Protein AF-A0A7Y2P484-F1 (afdb_monomer_lite)

Sequence (289 aa):
MKYNMLVVIVLSAFLFTCDRNENVLEPSNNVQVQVGCWSPSYVGYANSQIGCGLLQSFGDANLDQQFNGEVGIQRSFWQGVNASVFIFDECGDKNALSFPQGYILVGINLFFDVIYSTGSTLPNATVLAHEWVHQVQFRYGWMNNNEPTVRRTELEADAFSGYYTLLIKSWAIEQFNTVFATLYNLGDYNYNNRGHHCTPQERVNAGYLGMNTAIFALQNGISYSYLDLHQIFGNQLAKKEGESTSTQLQYQDVIDYLEKIGDRIDEEGFHKVENLRGQDNFIASTIKE

Radius of gyration: 23.43 Å; chains: 1; bounding box: 57×85×72 Å

Foldseek 3Di:
DDDDDDDDDDDDDDDDDDDDDDDDDAADDDDDDDAEEDDPPRCCVVRVHQAPDWDPDLPDPVLVVVVVVLVVLLCLLLDPQAADETEDANVDDAHWYADLVRYTYHYSVNQVCLCVQLVDNLLVSLVVQLNSVVSVCSVVVVQDPPDLASALVLLLSLLQSLLCCQQPDPDQLVVVLSNLSSQLVPADDPVVDNHHHHHSLSSSQSSLNNNVVNLVCLVVVHAAAPVRSCVSSSVVSVVCVPDDPVPGQDSVNSVVVSVVVSVVCPPPNVVSSVVLVPPPVSSVRNYDD

pLDDT: mean 71.17, std 22.61, range [24.52, 96.75]

Secondary structure (DSSP, 8-state):
----------------------------S------SS--TT-HHHHSS--TTEEES--S-HHHHHHHHHHHHHHHHHSTT---EEEEEE-SSS--EEEETTTEEEEEHHHHHHHHHHHS-STTHHHHHHHHHHHHHHHHHT---TTSSSSHHHHHHHHHHHHHHHHHH----HHHHHHHHHHHHHT----TTSTT----HHHHHHHHHHHHHHHHHHHHHT----HHHHHHHHHHHHHHHTTS-GGGSPPHHHHHHHHHHHHTTSTTHHHHHHHHHHTSHHHHHHHT--

Structure (mmCIF, N/CA/C/O backbone):
data_AF-A0A7Y2P484-F1
#
_entry.id   AF-A0A7Y2P484-F1
#
loop_
_atom_site.group_PDB
_atom_site.id
_atom_site.type_symbol
_atom_site.label_atom_id
_atom_site.label_alt_id
_atom_site.label_comp_id
_atom_site.label_asym_id
_atom_site.label_entity_id
_atom_site.label_seq_id
_atom_site.pdbx_PDB_ins_code
_atom_site.Cartn_x
_atom_site.Cartn_y
_atom_site.Cartn_z
_atom_site.occupancy
_atom_site.B_iso_or_equiv
_atom_site.auth_seq_id
_atom_site.auth_comp_id
_atom_site.auth_asym_id
_atom_site.auth_atom_id
_atom_site.pdbx_PDB_model_num
ATOM 1 N N . MET A 1 1 ? -36.177 -63.299 -45.535 1.00 38.38 1 MET A N 1
ATOM 2 C CA . MET A 1 1 ? -35.096 -63.936 -44.751 1.00 38.38 1 MET A CA 1
ATOM 3 C C . MET A 1 1 ? -35.068 -63.292 -43.373 1.00 38.38 1 MET A C 1
ATOM 5 O O . MET A 1 1 ? -35.084 -62.073 -43.298 1.00 38.38 1 MET A O 1
ATOM 9 N N . LYS A 1 2 ? -35.142 -64.107 -42.314 1.00 43.03 2 LYS A N 1
ATOM 10 C CA . LYS A 1 2 ? -35.087 -63.715 -40.896 1.00 43.03 2 LYS A CA 1
ATOM 11 C C . LYS A 1 2 ? -33.645 -63.842 -40.395 1.00 43.03 2 LYS A C 1
ATOM 13 O O . LYS A 1 2 ? -33.085 -64.893 -40.659 1.00 43.03 2 LYS A O 1
ATOM 18 N N . TYR A 1 3 ? -33.139 -62.870 -39.632 1.00 39.09 3 TYR A N 1
ATOM 19 C CA . TYR A 1 3 ? -32.131 -63.003 -38.554 1.00 39.09 3 TYR A CA 1
ATOM 20 C C . TYR A 1 3 ? -32.266 -61.738 -37.672 1.00 39.09 3 TYR A C 1
ATOM 22 O O . TYR A 1 3 ? -32.143 -60.633 -38.183 1.00 39.09 3 TYR A O 1
ATOM 30 N N . ASN A 1 4 ? -32.916 -61.813 -36.505 1.00 39.81 4 ASN A N 1
ATOM 31 C CA . ASN A 1 4 ? -32.384 -62.076 -35.152 1.00 39.81 4 ASN A CA 1
ATOM 32 C C . ASN A 1 4 ? -31.379 -61.035 -34.603 1.00 39.81 4 ASN A C 1
ATOM 34 O O . ASN A 1 4 ? -30.181 -61.147 -34.810 1.00 39.81 4 ASN A O 1
ATOM 38 N N . MET A 1 5 ? -31.937 -60.071 -33.855 1.00 40.44 5 MET A N 1
ATOM 39 C CA . MET A 1 5 ? -31.673 -59.759 -32.437 1.00 40.44 5 MET A CA 1
ATOM 40 C C . MET A 1 5 ? -30.216 -59.622 -31.948 1.00 40.44 5 MET A C 1
ATOM 42 O O . MET A 1 5 ? -29.529 -60.614 -31.734 1.00 40.44 5 MET A O 1
ATOM 46 N N . LEU A 1 6 ? -29.845 -58.396 -31.554 1.00 33.59 6 LEU A N 1
ATOM 47 C CA . LEU A 1 6 ? -29.005 -58.160 -30.377 1.00 33.59 6 LEU A CA 1
ATOM 48 C C . LEU A 1 6 ? -29.443 -56.860 -29.683 1.00 33.59 6 LEU A C 1
ATOM 50 O O . LEU A 1 6 ? -29.392 -55.778 -30.260 1.00 33.59 6 LEU A O 1
ATOM 54 N N . VAL A 1 7 ? -29.910 -57.000 -28.444 1.00 41.16 7 VAL A N 1
ATOM 55 C CA . VAL A 1 7 ? -30.163 -55.907 -27.503 1.00 41.16 7 VAL A CA 1
ATOM 56 C C . VAL A 1 7 ? -28.847 -55.621 -26.789 1.00 41.16 7 VAL A C 1
ATOM 58 O O . VAL A 1 7 ? -28.276 -56.529 -26.190 1.00 41.16 7 VAL A O 1
ATOM 61 N N . VAL A 1 8 ? -28.386 -54.372 -26.821 1.00 34.16 8 VAL A N 1
ATOM 62 C CA . VAL A 1 8 ? -27.330 -53.882 -25.929 1.00 34.16 8 VAL A CA 1
ATOM 63 C C . VAL A 1 8 ? -27.907 -52.704 -25.157 1.00 34.16 8 VAL A C 1
ATOM 65 O O . VAL A 1 8 ? -28.175 -51.645 -25.718 1.00 34.16 8 VAL A O 1
ATOM 68 N N . ILE A 1 9 ? -28.140 -52.919 -23.864 1.00 38.34 9 ILE A N 1
ATOM 69 C CA . ILE A 1 9 ? -28.420 -51.863 -22.895 1.00 38.34 9 ILE A CA 1
ATOM 70 C C . ILE A 1 9 ? -27.057 -51.321 -22.462 1.00 38.34 9 ILE A C 1
ATOM 72 O O . ILE A 1 9 ? -26.292 -52.044 -21.828 1.00 38.34 9 ILE A O 1
ATOM 76 N N . VAL A 1 10 ? -26.750 -50.067 -22.799 1.00 35.06 10 VAL A N 1
ATOM 77 C CA . VAL A 1 10 ? -25.635 -49.338 -22.181 1.00 35.06 10 VAL A CA 1
ATOM 78 C C . VAL A 1 10 ? -26.223 -48.367 -21.169 1.00 35.06 10 VAL A C 1
ATOM 80 O O . VAL A 1 10 ? -26.892 -47.399 -21.519 1.00 35.06 10 VAL A O 1
ATOM 83 N N . LEU A 1 11 ? -25.980 -48.674 -19.897 1.00 33.66 11 LEU A N 1
ATOM 84 C CA . LEU A 1 11 ? -26.171 -47.779 -18.768 1.00 33.66 11 LEU A CA 1
ATOM 85 C C . LEU A 1 11 ? -25.065 -46.711 -18.843 1.00 33.66 11 LEU A C 1
ATOM 87 O O . LEU A 1 11 ? -23.903 -47.016 -18.588 1.00 33.66 11 LEU A O 1
ATOM 91 N N . SER A 1 12 ? -25.389 -45.474 -19.214 1.00 32.06 12 SER A N 1
ATOM 92 C CA . SER A 1 12 ? -24.444 -44.356 -19.121 1.00 32.06 12 SER A CA 1
ATOM 93 C C . SER A 1 12 ? -24.678 -43.598 -17.816 1.00 32.06 12 SER A C 1
ATOM 95 O O . SER A 1 12 ? -25.546 -42.730 -17.735 1.00 32.06 12 SER A O 1
ATOM 97 N N . ALA A 1 13 ? -23.897 -43.944 -16.793 1.00 33.19 13 ALA A N 1
ATOM 98 C CA . ALA A 1 13 ? -23.617 -43.055 -15.676 1.00 33.19 13 ALA A CA 1
ATOM 99 C C . ALA A 1 13 ? -22.586 -42.021 -16.152 1.00 33.19 13 ALA A C 1
ATOM 101 O O . ALA A 1 13 ? -21.455 -42.386 -16.463 1.00 33.19 13 ALA A O 1
ATOM 102 N N . PHE A 1 14 ? -22.969 -40.746 -16.229 1.00 29.16 14 PHE A N 1
ATOM 103 C CA . PHE A 1 14 ? -22.007 -39.655 -16.377 1.00 29.16 14 PHE A CA 1
ATOM 104 C C . PHE A 1 14 ? -21.649 -39.125 -14.987 1.00 29.16 14 PHE A C 1
ATOM 106 O O . PHE A 1 14 ? -22.453 -38.476 -14.321 1.00 29.16 14 PHE A O 1
ATOM 113 N N . LEU A 1 15 ? -20.433 -39.462 -14.560 1.00 29.33 15 LEU A N 1
ATOM 114 C CA . LEU A 1 15 ? -19.690 -38.797 -13.494 1.00 29.33 15 LEU A CA 1
ATOM 115 C C . LEU A 1 15 ? -18.869 -37.651 -14.113 1.00 29.33 15 LEU A C 1
ATOM 117 O O . LEU A 1 15 ? -18.424 -37.744 -15.255 1.00 29.33 15 LEU A O 1
ATOM 121 N N . PHE A 1 16 ? -18.698 -36.572 -13.349 1.00 26.75 16 PHE A N 1
ATOM 122 C CA . PHE A 1 16 ? -17.950 -35.361 -13.696 1.00 26.75 16 PHE A CA 1
ATOM 123 C C . PHE A 1 16 ? -16.469 -35.619 -14.022 1.00 26.75 16 PHE A C 1
ATOM 125 O O . PHE A 1 16 ? -15.792 -36.304 -13.259 1.00 26.75 16 PHE A O 1
ATOM 132 N N . THR A 1 17 ? -15.940 -34.925 -15.038 1.00 26.59 17 THR A N 1
ATOM 133 C CA . THR A 1 17 ? -14.524 -34.514 -15.110 1.00 26.59 17 THR A CA 1
ATOM 134 C C . THR A 1 17 ? -14.433 -33.113 -15.724 1.00 26.59 17 THR A C 1
ATOM 136 O O . THR A 1 17 ? -14.869 -32.909 -16.856 1.00 26.59 17 THR A O 1
ATOM 139 N N . CYS A 1 18 ? -13.891 -32.144 -14.983 1.00 24.52 18 CYS A N 1
ATOM 140 C CA . CYS A 1 18 ? -13.503 -30.834 -15.510 1.00 24.52 18 CYS A CA 1
ATOM 141 C C . CYS A 1 18 ? -12.059 -30.969 -16.010 1.00 24.52 18 CYS A C 1
ATOM 143 O O . CYS A 1 18 ? -11.158 -31.202 -15.205 1.00 24.52 18 CYS A O 1
ATOM 145 N N . ASP A 1 19 ? -11.864 -30.922 -17.325 1.00 25.27 19 ASP A N 1
ATOM 146 C CA . ASP A 1 19 ? -10.567 -31.122 -17.971 1.00 25.27 19 ASP A CA 1
ATOM 147 C C . ASP A 1 19 ? -9.763 -29.809 -17.989 1.00 25.27 19 ASP A C 1
ATOM 149 O O . ASP A 1 19 ? -10.285 -28.757 -18.370 1.00 25.27 19 ASP A O 1
ATOM 153 N N . ARG A 1 20 ? -8.498 -29.862 -17.550 1.00 34.59 20 ARG A N 1
ATOM 154 C CA . ARG A 1 20 ? -7.520 -28.770 -17.682 1.00 34.59 20 ARG A CA 1
ATOM 155 C C . ARG A 1 20 ? -6.813 -28.958 -19.019 1.00 34.59 20 ARG A C 1
ATOM 157 O O . ARG A 1 20 ? -6.051 -29.906 -19.153 1.00 34.59 20 ARG A O 1
ATOM 164 N N . ASN A 1 21 ? -6.972 -28.021 -19.951 1.00 27.62 21 ASN A N 1
ATOM 165 C CA . ASN A 1 21 ? -6.055 -27.908 -21.085 1.00 27.62 21 ASN A CA 1
ATOM 166 C C . ASN A 1 21 ? -5.183 -26.658 -20.937 1.00 27.62 21 ASN A C 1
ATOM 168 O O . ASN A 1 21 ? -5.665 -25.528 -20.995 1.00 27.62 21 ASN A O 1
ATOM 172 N N . GLU A 1 22 ? -3.894 -26.911 -20.727 1.00 39.91 22 GLU A N 1
ATOM 173 C CA . GLU A 1 22 ? -2.791 -25.961 -20.816 1.00 39.91 22 GLU A CA 1
ATOM 174 C C . GLU A 1 22 ? -2.533 -25.616 -22.289 1.00 39.91 22 GLU A C 1
ATOM 176 O O . GLU A 1 22 ? -2.384 -26.511 -23.115 1.00 39.91 22 GLU A O 1
ATOM 181 N N . ASN A 1 23 ? -2.448 -24.325 -22.614 1.00 27.14 23 ASN A N 1
ATOM 182 C CA . ASN A 1 23 ? -1.726 -23.823 -23.783 1.00 27.14 23 ASN A CA 1
ATOM 183 C C . ASN A 1 23 ? -1.141 -22.449 -23.424 1.00 27.14 23 ASN A C 1
ATOM 185 O O . ASN A 1 23 ? -1.868 -21.470 -23.270 1.00 27.14 23 ASN A O 1
ATOM 189 N N . VAL A 1 24 ? 0.179 -22.416 -23.254 1.00 34.41 24 VAL A N 1
ATOM 190 C CA . VAL A 1 24 ? 1.016 -21.230 -23.026 1.00 34.41 24 VAL A CA 1
ATOM 191 C C . VAL A 1 24 ? 1.421 -20.668 -24.397 1.00 34.41 24 VAL A C 1
ATOM 193 O O . VAL A 1 24 ? 1.862 -21.439 -25.246 1.00 34.41 24 VAL A O 1
ATOM 196 N N . LEU A 1 25 ? 1.275 -19.358 -24.637 1.00 27.61 25 LEU A N 1
ATOM 197 C CA . LEU A 1 25 ? 1.686 -18.688 -25.886 1.00 27.61 25 LEU A CA 1
ATOM 198 C C . LEU A 1 25 ? 2.478 -17.396 -25.606 1.00 27.61 25 LEU A C 1
ATOM 200 O O . LEU A 1 25 ? 2.160 -16.671 -24.666 1.00 27.61 25 LEU A O 1
ATOM 204 N N . GLU A 1 26 ? 3.497 -17.127 -26.431 1.00 30.23 26 GLU A N 1
ATOM 205 C CA . GLU A 1 26 ? 4.508 -16.049 -26.331 1.00 30.23 26 GLU A CA 1
ATOM 206 C C . GLU A 1 26 ? 4.143 -14.712 -27.043 1.00 30.23 26 GLU A C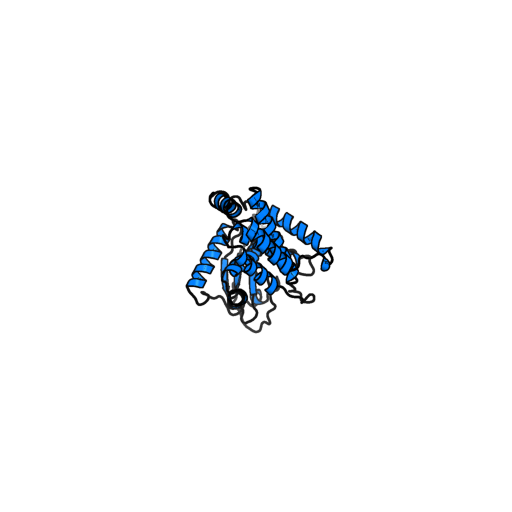 1
ATOM 208 O O . GLU A 1 26 ? 3.285 -14.727 -27.928 1.00 30.23 26 GLU A O 1
ATOM 213 N N . PRO A 1 27 ? 4.801 -13.566 -26.716 1.00 34.22 27 PRO A N 1
ATOM 214 C CA . PRO A 1 27 ? 4.428 -12.218 -27.202 1.00 34.22 27 PRO A CA 1
ATOM 215 C C . PRO A 1 27 ? 5.250 -11.532 -28.310 1.00 34.22 27 PRO A C 1
ATOM 217 O O . PRO A 1 27 ? 6.474 -11.625 -28.347 1.00 34.22 27 PRO A O 1
ATOM 220 N N . SER A 1 28 ? 4.586 -10.672 -29.101 1.00 32.03 28 SER A N 1
ATOM 221 C CA . SER A 1 28 ? 5.158 -9.550 -29.894 1.00 32.03 28 SER A CA 1
ATOM 222 C C . SER A 1 28 ? 4.031 -8.581 -30.328 1.00 32.03 28 SER A C 1
ATOM 224 O O . SER A 1 28 ? 2.889 -9.027 -30.393 1.00 32.03 28 SER A O 1
ATOM 226 N N . ASN A 1 29 ? 4.177 -7.323 -30.777 1.00 33.09 29 ASN A N 1
ATOM 227 C CA . ASN A 1 29 ? 4.988 -6.128 -30.467 1.00 33.09 29 ASN A CA 1
ATOM 228 C C . ASN A 1 29 ? 4.155 -4.920 -30.997 1.00 33.09 29 ASN A C 1
ATOM 230 O O . ASN A 1 29 ? 3.534 -5.043 -32.054 1.00 33.09 29 ASN A O 1
ATOM 234 N N . ASN A 1 30 ? 4.207 -3.763 -30.317 1.00 31.05 30 ASN A N 1
ATOM 235 C CA . ASN A 1 30 ? 3.408 -2.515 -30.456 1.00 31.05 30 ASN A CA 1
ATOM 236 C C . ASN A 1 30 ? 2.158 -2.430 -29.560 1.00 31.05 30 ASN A C 1
ATOM 238 O O . ASN A 1 30 ? 1.028 -2.628 -30.004 1.00 31.05 30 ASN A O 1
ATOM 242 N N . VAL A 1 31 ? 2.381 -2.047 -28.298 1.00 35.94 31 VAL A N 1
ATOM 243 C CA . VAL A 1 31 ? 1.345 -1.767 -27.294 1.00 35.94 31 VAL A CA 1
ATOM 244 C C . VAL A 1 31 ? 1.570 -0.359 -26.734 1.00 35.94 31 VAL A C 1
ATOM 246 O O . VAL A 1 31 ? 2.656 -0.044 -26.258 1.00 35.94 31 VAL A O 1
ATOM 249 N N . GLN A 1 32 ? 0.552 0.499 -26.819 1.00 31.83 32 GLN A N 1
ATOM 250 C CA . GLN A 1 32 ? 0.480 1.744 -26.048 1.00 31.83 32 GLN A CA 1
ATOM 251 C C . GLN A 1 32 ? -0.161 1.403 -24.700 1.00 31.83 32 GLN A C 1
ATOM 253 O O . GLN A 1 32 ? -1.257 0.841 -24.657 1.00 31.83 32 GLN A O 1
ATOM 258 N N . VAL A 1 33 ? 0.575 1.671 -23.625 1.00 36.41 33 VAL A N 1
ATOM 259 C CA . VAL A 1 33 ? 0.272 1.269 -22.247 1.00 36.41 33 VAL A CA 1
ATOM 260 C C . VAL A 1 33 ? -0.524 2.382 -21.562 1.00 36.41 33 VAL A C 1
ATOM 262 O O . VAL A 1 33 ? -0.305 3.558 -21.838 1.00 36.41 33 VAL A O 1
ATOM 265 N N . GLN A 1 34 ? -1.468 2.023 -20.690 1.00 33.56 34 GLN A N 1
ATOM 266 C CA . GLN A 1 34 ? -2.148 2.971 -19.806 1.00 33.56 34 GLN A CA 1
ATOM 267 C C . GLN A 1 34 ? -1.908 2.562 -18.347 1.00 33.56 34 GLN A C 1
ATOM 269 O O . GLN A 1 34 ? -1.896 1.372 -18.035 1.00 33.56 34 GLN A O 1
ATOM 274 N N . VAL A 1 35 ? -1.675 3.559 -17.494 1.00 36.16 35 VAL A N 1
ATOM 275 C CA . VAL A 1 35 ? -1.134 3.442 -16.128 1.00 36.16 35 VAL A CA 1
ATOM 276 C C . VAL A 1 35 ? -2.190 2.969 -15.104 1.00 36.16 35 VAL A C 1
ATOM 278 O O . VAL A 1 35 ? -3.337 3.423 -15.152 1.00 36.16 35 VAL A O 1
ATOM 281 N N . GLY A 1 36 ? -1.785 2.089 -14.173 1.00 43.25 36 GLY A N 1
ATOM 282 C CA . GLY A 1 36 ? -2.475 1.739 -12.915 1.00 43.25 36 GLY A CA 1
ATOM 283 C C . GLY A 1 36 ? -3.062 0.320 -12.767 1.00 43.25 36 GLY A C 1
ATOM 284 O O . GLY A 1 36 ? -3.166 -0.436 -13.740 1.00 43.25 36 GLY A O 1
ATOM 285 N N . CYS A 1 37 ? -3.392 -0.016 -11.512 1.00 49.72 37 CYS A N 1
ATOM 286 C CA . CYS A 1 37 ? -3.761 -1.325 -10.966 1.00 49.72 37 CYS A CA 1
ATOM 287 C C . CYS A 1 37 ? -5.042 -1.928 -11.569 1.00 49.72 37 CYS A C 1
ATOM 289 O O . CYS A 1 37 ? -5.946 -1.228 -12.015 1.00 49.72 37 CYS A O 1
ATOM 291 N N . TRP A 1 38 ? -5.040 -3.264 -11.656 1.00 43.03 38 TRP A N 1
ATOM 292 C CA . TRP A 1 38 ? -6.008 -4.176 -12.286 1.00 43.03 38 TRP A CA 1
ATOM 293 C C . TRP A 1 38 ? -6.939 -3.625 -13.389 1.00 43.03 38 TRP A C 1
ATOM 295 O O . TRP A 1 38 ? -7.984 -3.028 -13.140 1.00 43.03 38 TRP A O 1
ATOM 305 N N . SER A 1 39 ? -6.659 -4.013 -14.640 1.00 42.44 39 SER A N 1
ATOM 306 C CA . SER A 1 39 ? -7.628 -3.950 -15.740 1.00 42.44 39 SER A CA 1
ATOM 307 C C . SER A 1 39 ? -7.851 -5.343 -16.341 1.00 42.44 39 SER A C 1
ATOM 309 O O . SER A 1 39 ? -6.887 -5.958 -16.806 1.00 42.44 39 SER A O 1
ATOM 311 N N . PRO A 1 40 ? -9.111 -5.815 -16.473 1.00 37.56 40 PRO A N 1
ATOM 312 C CA . PRO A 1 40 ? -9.458 -7.000 -17.272 1.00 37.56 40 PRO A CA 1
ATOM 313 C C . PRO A 1 40 ? -9.024 -6.890 -18.741 1.00 37.56 40 PRO A C 1
ATOM 315 O O . PRO A 1 40 ? -9.070 -7.865 -19.484 1.00 37.56 40 PRO A O 1
ATOM 318 N N . SER A 1 41 ? -8.655 -5.679 -19.166 1.00 37.12 41 SER A N 1
ATOM 319 C CA . SER A 1 41 ? -8.269 -5.318 -20.527 1.00 37.12 41 SER A CA 1
ATOM 320 C C . SER A 1 41 ? -6.772 -5.019 -20.645 1.00 37.12 41 SER A C 1
ATOM 322 O O . SER A 1 41 ? -6.371 -4.405 -21.632 1.00 37.12 41 SER A O 1
ATOM 324 N N . TYR A 1 42 ? -5.943 -5.400 -19.658 1.00 38.94 42 TYR A N 1
ATOM 325 C CA . TYR A 1 42 ? -4.490 -5.246 -19.759 1.00 38.94 42 TYR A CA 1
ATOM 326 C C . TYR A 1 42 ? -3.986 -6.052 -20.961 1.00 38.94 42 TYR A C 1
ATOM 328 O O . TYR A 1 42 ? -3.881 -7.279 -20.936 1.00 38.94 42 TYR A O 1
ATOM 336 N N . VAL A 1 43 ? -3.701 -5.342 -22.050 1.00 35.00 43 VAL A N 1
ATOM 337 C CA . VAL A 1 43 ? -3.385 -5.923 -23.361 1.00 35.00 43 VAL A CA 1
ATOM 338 C C . VAL A 1 43 ? -2.061 -6.699 -23.324 1.00 35.00 43 VAL A C 1
ATOM 340 O O . VAL A 1 43 ? -1.825 -7.528 -24.189 1.00 35.00 43 VAL A O 1
ATOM 343 N N . GLY A 1 44 ? -1.235 -6.530 -22.283 1.00 34.69 44 GLY A N 1
ATOM 344 C CA . GLY A 1 44 ? -0.058 -7.367 -22.031 1.00 34.69 44 GLY A CA 1
ATOM 345 C C . GLY A 1 44 ? -0.374 -8.815 -21.636 1.00 34.69 44 GLY A C 1
ATOM 346 O O . GLY A 1 44 ? 0.419 -9.710 -21.902 1.00 34.69 44 GLY A O 1
ATOM 347 N N . TYR A 1 45 ? -1.566 -9.082 -21.097 1.00 36.72 45 TYR A N 1
ATOM 348 C CA . TYR A 1 45 ? -2.069 -10.449 -20.931 1.00 36.72 45 TYR A CA 1
ATOM 349 C C . TYR A 1 45 ? -2.603 -11.015 -22.259 1.00 36.72 45 TYR A C 1
ATOM 351 O O . TYR A 1 45 ? -2.471 -12.206 -22.522 1.00 36.72 45 TYR A O 1
ATOM 359 N N . ALA A 1 46 ? -3.156 -10.158 -23.128 1.00 35.59 46 ALA A N 1
ATOM 360 C CA . ALA A 1 46 ? -3.697 -10.550 -24.435 1.00 35.59 46 ALA A CA 1
ATOM 361 C C . ALA A 1 46 ? -2.628 -10.675 -25.542 1.00 35.59 46 ALA A C 1
ATOM 363 O O . ALA A 1 46 ? -2.845 -11.393 -26.514 1.00 35.59 46 ALA A O 1
ATOM 364 N N . ASN A 1 47 ? -1.476 -10.017 -25.368 1.00 36.66 47 ASN A N 1
ATOM 365 C CA . ASN A 1 47 ? -0.321 -10.055 -26.265 1.00 36.66 47 ASN A CA 1
ATOM 366 C C . ASN A 1 47 ? 0.906 -10.714 -25.622 1.00 36.66 47 ASN A C 1
ATOM 368 O O . ASN A 1 47 ? 1.976 -10.537 -26.179 1.00 36.66 47 ASN A O 1
ATOM 372 N N . SER A 1 48 ? 0.764 -11.407 -24.480 1.00 45.28 48 SER A N 1
ATOM 373 C CA . SER A 1 48 ? 1.786 -12.143 -23.699 1.00 45.28 48 SER A CA 1
ATOM 374 C C . SER A 1 48 ? 2.995 -11.346 -23.144 1.00 45.28 48 SER A C 1
ATOM 376 O O . SER A 1 48 ? 3.968 -11.950 -22.695 1.00 45.28 48 SER A O 1
ATOM 378 N N . GLN A 1 49 ? 3.000 -10.011 -23.229 1.00 49.81 49 GLN A N 1
ATOM 379 C CA . GLN A 1 49 ? 4.130 -9.131 -22.886 1.00 49.81 49 GLN A CA 1
ATOM 380 C C . GLN A 1 49 ? 3.732 -8.220 -21.718 1.00 49.81 49 GLN A C 1
ATOM 382 O O . GLN A 1 49 ? 2.867 -7.361 -21.877 1.00 49.81 49 GLN A O 1
ATOM 387 N N . ILE A 1 50 ? 4.340 -8.403 -20.541 1.00 59.00 50 ILE A N 1
ATOM 388 C CA . ILE A 1 50 ? 4.121 -7.527 -19.382 1.00 59.00 50 ILE A CA 1
ATOM 389 C C . ILE A 1 50 ? 5.301 -6.563 -19.259 1.00 59.00 50 ILE A C 1
ATOM 391 O O . ILE A 1 50 ? 6.415 -6.992 -18.952 1.00 59.00 50 ILE A O 1
ATOM 395 N N . GLY A 1 51 ? 5.059 -5.280 -19.544 1.00 66.31 51 GLY A N 1
ATOM 396 C CA . GLY A 1 51 ? 6.128 -4.291 -19.691 1.00 66.31 51 GLY A CA 1
ATOM 397 C C . GLY A 1 51 ? 7.209 -4.757 -20.678 1.00 66.31 51 GLY A C 1
ATOM 398 O O . GLY A 1 51 ? 6.900 -5.314 -21.734 1.00 66.31 51 GLY A O 1
ATOM 399 N N . CYS A 1 52 ? 8.472 -4.556 -20.308 1.00 72.88 52 CYS A N 1
ATOM 400 C CA . CYS A 1 52 ? 9.673 -4.948 -21.053 1.00 72.88 52 CYS A CA 1
ATOM 401 C C . CYS A 1 52 ? 10.217 -6.311 -20.595 1.00 72.88 52 CYS A C 1
ATOM 403 O O . CYS A 1 52 ? 11.213 -6.797 -21.131 1.00 72.88 52 CYS A O 1
ATOM 405 N N . GLY A 1 53 ? 9.535 -6.954 -19.644 1.00 71.62 53 GLY A N 1
ATOM 406 C CA . GLY A 1 53 ? 9.866 -8.272 -19.121 1.00 71.62 53 GLY A CA 1
ATOM 407 C C . GLY A 1 53 ? 10.103 -8.280 -17.615 1.00 71.62 53 GLY A C 1
ATOM 408 O O . GLY A 1 53 ? 10.225 -7.243 -16.962 1.00 71.62 53 GLY A O 1
ATOM 409 N N . LEU A 1 54 ? 10.161 -9.492 -17.062 1.00 82.81 54 LEU A N 1
ATOM 410 C CA . LEU A 1 54 ? 10.492 -9.706 -15.659 1.00 82.81 54 LEU A CA 1
ATOM 411 C C . LEU A 1 54 ? 11.989 -9.508 -15.425 1.00 82.81 54 LEU A C 1
ATOM 413 O O . LEU A 1 54 ? 12.827 -9.949 -16.213 1.00 82.81 54 LEU A O 1
ATOM 417 N N . LEU A 1 55 ? 12.307 -8.900 -14.292 1.00 80.00 55 LEU A N 1
ATOM 418 C CA . LEU A 1 55 ? 13.661 -8.678 -13.819 1.00 80.00 55 LEU A CA 1
ATOM 419 C C . LEU A 1 55 ? 13.943 -9.596 -12.631 1.00 80.00 55 LEU A C 1
ATOM 421 O O . LEU A 1 55 ? 13.061 -9.919 -11.836 1.00 80.00 55 LEU A O 1
ATOM 425 N N . GLN A 1 56 ? 15.199 -10.013 -12.501 1.00 81.25 56 GLN A N 1
ATOM 426 C CA . GLN A 1 56 ? 15.644 -10.815 -11.357 1.00 81.25 56 GLN A CA 1
ATOM 427 C C . GLN A 1 56 ? 16.013 -9.956 -10.139 1.00 81.25 56 GLN A C 1
ATOM 429 O O . GLN A 1 56 ? 16.164 -10.493 -9.046 1.00 81.25 56 GLN A O 1
ATOM 434 N N . SER A 1 57 ? 16.224 -8.653 -10.338 1.00 88.12 57 SER A N 1
ATOM 435 C CA . SER A 1 57 ? 16.850 -7.751 -9.368 1.00 88.12 57 SER A CA 1
ATOM 436 C C . SER A 1 57 ? 16.590 -6.290 -9.750 1.00 88.12 57 SER A C 1
ATOM 438 O O . SER A 1 57 ? 16.406 -5.984 -10.932 1.00 88.12 57 SER A O 1
ATOM 440 N N . PHE A 1 58 ? 16.636 -5.392 -8.762 1.00 85.75 58 PHE A N 1
ATOM 441 C CA . PHE A 1 58 ? 16.689 -3.935 -8.947 1.00 85.75 58 PHE A CA 1
ATOM 442 C C . PHE A 1 58 ? 18.080 -3.423 -9.364 1.00 85.75 58 PHE A C 1
ATOM 444 O O . PHE A 1 58 ? 18.265 -2.226 -9.568 1.00 85.75 58 PHE A O 1
ATOM 451 N N . GLY A 1 59 ? 19.075 -4.307 -9.476 1.00 85.06 59 GLY A N 1
ATOM 452 C CA . GLY A 1 59 ? 20.468 -3.965 -9.766 1.00 85.06 59 GLY A CA 1
ATOM 453 C C . GLY A 1 59 ? 21.289 -3.570 -8.533 1.00 85.06 59 GLY A C 1
ATOM 454 O O . GLY A 1 59 ? 22.465 -3.240 -8.674 1.00 85.06 59 GLY A O 1
ATOM 455 N N . ASP A 1 60 ? 20.701 -3.636 -7.335 1.00 90.44 60 ASP A N 1
ATOM 456 C CA . ASP A 1 60 ? 21.354 -3.361 -6.054 1.00 90.44 60 ASP A CA 1
ATOM 457 C C . ASP A 1 60 ? 20.992 -4.452 -5.036 1.00 90.44 60 ASP A C 1
ATOM 459 O O . ASP A 1 60 ? 19.832 -4.616 -4.656 1.00 90.44 60 ASP A O 1
ATOM 463 N N . ALA A 1 61 ? 22.003 -5.184 -4.562 1.00 91.06 61 ALA A N 1
ATOM 464 C CA . ALA A 1 61 ? 21.806 -6.338 -3.687 1.00 91.06 61 ALA A CA 1
ATOM 465 C C . ALA A 1 61 ? 21.192 -5.983 -2.319 1.00 91.06 61 ALA A C 1
ATOM 467 O O . ALA A 1 61 ? 20.508 -6.813 -1.719 1.00 91.06 61 ALA A O 1
ATOM 468 N N . ASN A 1 62 ? 21.426 -4.771 -1.809 1.00 94.25 62 ASN A N 1
ATOM 469 C CA . ASN A 1 62 ? 20.841 -4.320 -0.549 1.00 94.25 62 ASN A CA 1
ATOM 470 C C . ASN A 1 62 ? 19.358 -3.973 -0.739 1.00 94.25 62 ASN A C 1
ATOM 472 O O . ASN A 1 62 ? 18.533 -4.347 0.094 1.00 94.25 62 ASN A O 1
ATOM 476 N N . LEU A 1 63 ? 19.002 -3.321 -1.850 1.00 92.94 63 LEU A N 1
ATOM 477 C CA . LEU A 1 63 ? 17.600 -3.076 -2.203 1.00 92.94 63 LEU A CA 1
ATOM 478 C C . LEU A 1 63 ? 16.850 -4.387 -2.462 1.00 92.94 63 LEU A C 1
ATOM 480 O O . LEU A 1 63 ? 15.744 -4.559 -1.954 1.00 92.94 63 LEU A O 1
ATOM 484 N N . ASP A 1 64 ? 17.475 -5.345 -3.149 1.00 89.56 64 ASP A N 1
ATOM 485 C CA . ASP A 1 64 ? 16.904 -6.678 -3.359 1.00 89.56 64 ASP A CA 1
ATOM 486 C C . ASP A 1 64 ? 16.662 -7.406 -2.034 1.00 89.56 64 ASP A C 1
ATOM 488 O O . ASP A 1 64 ? 15.616 -8.025 -1.840 1.00 89.56 64 ASP A O 1
ATOM 492 N N . GLN A 1 65 ? 17.613 -7.340 -1.099 1.00 95.06 65 GLN A N 1
ATOM 493 C CA . GLN A 1 65 ? 17.453 -7.948 0.220 1.00 95.06 65 GLN A CA 1
ATOM 494 C C . GLN A 1 65 ? 16.307 -7.295 1.001 1.00 95.06 65 GLN A C 1
ATOM 496 O O . GLN A 1 65 ? 15.489 -8.008 1.586 1.00 95.06 65 GLN A O 1
ATOM 501 N N . GLN A 1 66 ? 16.230 -5.961 1.007 1.00 95.12 66 GLN A N 1
ATOM 502 C CA . GLN A 1 66 ? 15.154 -5.226 1.677 1.00 95.12 66 GLN A CA 1
ATOM 503 C C . GLN A 1 66 ? 13.790 -5.568 1.074 1.00 95.12 66 GLN A C 1
ATOM 505 O O . GLN A 1 66 ? 12.862 -5.898 1.810 1.00 95.12 66 GLN A O 1
ATOM 510 N N . PHE A 1 67 ? 13.684 -5.562 -0.255 1.00 96.12 67 PHE A N 1
ATOM 511 C CA . PHE A 1 67 ? 12.453 -5.896 -0.959 1.00 96.12 67 PHE A CA 1
ATOM 512 C C . PHE A 1 67 ? 12.019 -7.344 -0.715 1.00 96.12 67 PHE A C 1
ATOM 514 O O . PHE A 1 67 ? 10.870 -7.595 -0.365 1.00 96.12 67 PHE A O 1
ATOM 521 N N . ASN A 1 68 ? 12.932 -8.312 -0.820 1.00 95.44 68 ASN A N 1
ATOM 522 C CA . ASN A 1 68 ? 12.611 -9.715 -0.548 1.00 95.44 68 ASN A CA 1
ATOM 523 C C . ASN A 1 68 ? 12.224 -9.949 0.921 1.00 95.44 68 ASN A C 1
ATOM 525 O O . ASN A 1 68 ? 11.333 -10.754 1.207 1.00 95.44 68 ASN A O 1
ATOM 529 N N . GLY A 1 69 ? 12.860 -9.233 1.853 1.00 95.94 69 GLY A N 1
ATOM 530 C CA . GLY A 1 69 ? 12.460 -9.216 3.258 1.00 95.94 69 GLY A CA 1
ATOM 531 C C . GLY A 1 69 ? 11.030 -8.702 3.429 1.00 95.94 69 GLY A C 1
ATOM 532 O O . GLY A 1 69 ? 10.218 -9.345 4.093 1.00 95.94 69 GLY A O 1
ATOM 533 N N . GLU A 1 70 ? 10.697 -7.599 2.760 1.00 96.62 70 GLU A N 1
ATOM 534 C CA . GLU A 1 70 ? 9.360 -7.010 2.766 1.00 96.62 70 GLU A CA 1
ATOM 535 C C . GLU A 1 70 ? 8.296 -7.960 2.195 1.00 96.62 70 GLU A C 1
ATOM 537 O O . GLU A 1 70 ? 7.256 -8.167 2.824 1.00 96.62 70 GLU A O 1
ATOM 542 N N . VAL A 1 71 ? 8.583 -8.625 1.071 1.00 96.56 71 VAL A N 1
ATOM 543 C CA . VAL A 1 71 ? 7.721 -9.673 0.496 1.00 96.56 71 VAL A CA 1
ATOM 544 C C . VAL A 1 71 ? 7.453 -10.787 1.514 1.00 96.56 71 VAL A C 1
ATOM 546 O O . VAL A 1 71 ? 6.323 -11.263 1.631 1.00 96.56 71 VAL A O 1
ATOM 549 N N . GLY A 1 72 ? 8.470 -11.205 2.274 1.00 95.06 72 GLY A N 1
ATOM 550 C CA . GLY A 1 72 ? 8.327 -12.209 3.331 1.00 95.06 72 GLY A CA 1
ATOM 551 C C . GLY A 1 72 ? 7.433 -11.751 4.489 1.00 95.06 72 GLY A C 1
ATOM 552 O O . GLY A 1 72 ? 6.579 -12.516 4.950 1.00 95.06 72 GLY A O 1
ATOM 553 N N . ILE A 1 73 ? 7.585 -10.498 4.930 1.00 94.00 73 ILE A N 1
ATOM 554 C CA . ILE A 1 73 ? 6.750 -9.900 5.982 1.00 94.00 73 ILE A CA 1
ATOM 555 C C . ILE A 1 73 ? 5.294 -9.838 5.519 1.00 94.00 73 ILE A C 1
ATOM 557 O O . ILE A 1 73 ? 4.400 -10.275 6.240 1.00 94.00 73 ILE A O 1
ATOM 561 N N . GLN A 1 74 ? 5.047 -9.337 4.311 1.00 95.38 74 GLN A N 1
ATOM 562 C CA . GLN A 1 74 ? 3.695 -9.210 3.776 1.00 95.38 74 GLN A CA 1
ATOM 563 C C . GLN A 1 74 ? 3.033 -10.556 3.522 1.00 95.38 74 GLN A C 1
ATOM 565 O O . GLN A 1 74 ? 1.886 -10.737 3.913 1.00 95.38 74 GLN A O 1
ATOM 570 N N . ARG A 1 75 ? 3.763 -11.553 3.017 1.00 94.31 75 ARG A N 1
ATOM 571 C CA . ARG A 1 75 ? 3.248 -12.928 2.927 1.00 94.31 75 ARG A CA 1
ATOM 572 C C . ARG A 1 75 ? 2.801 -13.475 4.282 1.00 94.31 75 ARG A C 1
ATOM 574 O O . ARG A 1 75 ? 1.830 -14.221 4.353 1.00 94.31 75 ARG A O 1
ATOM 581 N N . SER A 1 76 ? 3.524 -13.122 5.341 1.00 90.69 76 SER A N 1
ATOM 582 C CA . SER A 1 76 ? 3.225 -13.570 6.703 1.00 90.69 76 SER A CA 1
ATOM 583 C C . SER A 1 76 ? 2.069 -12.801 7.339 1.00 90.69 76 SER A C 1
ATOM 585 O O . SER A 1 76 ? 1.387 -13.355 8.196 1.00 90.69 76 SER A O 1
ATOM 587 N N . PHE A 1 77 ? 1.859 -11.546 6.943 1.00 90.94 77 PHE A N 1
ATOM 588 C CA . PHE A 1 77 ? 0.752 -10.713 7.404 1.00 90.94 77 PHE A CA 1
ATOM 589 C C . PHE A 1 77 ? -0.551 -11.048 6.674 1.00 90.94 77 PHE A C 1
ATOM 591 O O . PHE A 1 77 ? -1.565 -11.315 7.312 1.00 90.94 77 PHE A O 1
ATOM 598 N N . TRP A 1 78 ? -0.503 -11.110 5.343 1.00 91.75 78 TRP A N 1
ATOM 599 C CA . TRP A 1 78 ? -1.637 -11.388 4.465 1.00 91.75 78 TRP A CA 1
ATOM 600 C C . TRP A 1 78 ? -1.958 -12.893 4.380 1.00 91.75 78 TRP A C 1
ATOM 602 O O . TRP A 1 78 ? -2.142 -13.456 3.297 1.00 91.75 78 TRP A O 1
ATOM 612 N N . GLN A 1 79 ? -1.991 -13.585 5.524 1.00 86.38 79 GLN A N 1
ATOM 613 C CA . GLN A 1 79 ? -2.211 -15.034 5.575 1.00 86.38 79 GLN A CA 1
ATOM 614 C C . GLN A 1 79 ? -3.512 -15.425 4.865 1.00 86.38 79 GLN A C 1
ATOM 616 O O . GLN A 1 79 ? -4.503 -14.695 4.895 1.00 86.38 79 GLN A O 1
ATOM 621 N N . GLY A 1 80 ? -3.493 -16.578 4.193 1.00 88.00 80 GLY A N 1
ATOM 622 C CA . GLY A 1 80 ? -4.605 -17.046 3.361 1.00 88.00 80 GLY A CA 1
ATOM 623 C C . GLY A 1 80 ? -4.638 -16.435 1.955 1.00 88.00 80 GLY A C 1
ATOM 624 O O . GLY A 1 80 ? -5.282 -17.000 1.073 1.00 88.00 80 GLY A O 1
ATOM 625 N N . VAL A 1 81 ? -3.890 -15.357 1.692 1.00 92.25 81 VAL A N 1
ATOM 626 C CA . VAL A 1 81 ? -3.851 -14.664 0.395 1.00 92.25 81 VAL A CA 1
ATOM 627 C C . VAL A 1 81 ? -2.474 -14.822 -0.251 1.00 92.25 81 VAL A C 1
ATOM 629 O O . VAL A 1 81 ? -1.571 -14.001 -0.090 1.00 92.25 81 VAL A O 1
ATOM 632 N N . ASN A 1 82 ? -2.298 -15.925 -0.981 1.00 89.19 82 ASN A N 1
ATOM 633 C CA . ASN A 1 82 ? -1.022 -16.251 -1.615 1.00 89.19 82 ASN A CA 1
ATOM 634 C C . ASN A 1 82 ? -0.783 -15.417 -2.878 1.00 89.19 82 ASN A C 1
ATOM 636 O O . ASN A 1 82 ? -1.599 -15.441 -3.796 1.00 89.19 82 ASN A O 1
ATOM 640 N N . ALA A 1 83 ? 0.390 -14.786 -2.950 1.00 91.62 83 ALA A N 1
ATOM 641 C CA . ALA A 1 83 ? 0.871 -14.092 -4.136 1.00 91.62 83 ALA A CA 1
ATOM 642 C C . ALA A 1 83 ? 2.350 -14.404 -4.417 1.00 91.62 83 ALA A C 1
ATOM 644 O O . ALA A 1 83 ? 3.173 -14.545 -3.500 1.00 91.62 83 ALA A O 1
ATOM 645 N N . SER A 1 84 ? 2.682 -14.499 -5.703 1.00 93.38 84 SER A N 1
ATOM 646 C CA . SER A 1 84 ? 4.055 -14.514 -6.208 1.00 93.38 84 SER A CA 1
ATOM 647 C C . SER A 1 84 ? 4.409 -13.103 -6.662 1.00 93.38 84 SER A C 1
ATOM 649 O O . SER A 1 84 ? 3.706 -12.532 -7.494 1.00 93.38 84 SER A O 1
ATOM 651 N N . VAL A 1 85 ? 5.476 -12.545 -6.093 1.00 94.31 85 VAL A N 1
ATOM 652 C CA . VAL A 1 85 ? 5.897 -11.162 -6.339 1.00 94.31 85 VAL A CA 1
ATOM 653 C C . VAL A 1 85 ? 7.101 -11.167 -7.271 1.00 94.31 85 VAL A C 1
ATOM 655 O O . VAL A 1 85 ? 8.061 -11.896 -7.020 1.00 94.31 85 VAL A O 1
ATOM 658 N N . PHE A 1 86 ? 7.055 -10.356 -8.323 1.00 91.81 86 PHE A N 1
ATOM 659 C CA . PHE A 1 86 ? 8.135 -10.207 -9.294 1.00 91.81 86 PHE A CA 1
ATOM 660 C C . PHE A 1 86 ? 8.485 -8.738 -9.498 1.00 91.81 86 PHE A C 1
ATOM 662 O O . PHE A 1 86 ? 7.646 -7.856 -9.331 1.00 91.81 86 PHE A O 1
ATOM 669 N N . ILE A 1 87 ? 9.724 -8.495 -9.912 1.00 88.12 87 ILE A N 1
ATOM 670 C CA . ILE A 1 87 ? 10.162 -7.194 -10.410 1.00 88.12 87 ILE A CA 1
ATOM 671 C C . ILE A 1 87 ? 9.945 -7.204 -11.922 1.00 88.12 87 ILE A C 1
ATOM 673 O O . ILE A 1 87 ? 10.181 -8.228 -12.569 1.00 88.12 87 ILE A O 1
ATOM 677 N N . PHE A 1 88 ? 9.502 -6.094 -12.502 1.00 86.50 88 PHE A N 1
ATOM 678 C CA . PHE A 1 88 ? 9.409 -5.968 -13.954 1.00 86.50 88 PHE A CA 1
ATOM 679 C C . PHE A 1 88 ? 9.900 -4.606 -14.437 1.00 86.50 88 PHE A C 1
ATOM 681 O O . PHE A 1 88 ? 9.907 -3.624 -13.696 1.00 86.50 88 PHE A O 1
ATOM 688 N N . ASP A 1 89 ? 10.345 -4.574 -15.686 1.00 82.00 89 ASP A N 1
ATOM 689 C CA . ASP A 1 89 ? 10.647 -3.335 -16.391 1.00 82.00 89 ASP A CA 1
ATOM 690 C C . ASP A 1 89 ? 9.344 -2.786 -16.984 1.00 82.00 89 ASP A C 1
ATOM 692 O O . ASP A 1 89 ? 8.709 -3.457 -17.796 1.00 82.00 89 ASP A O 1
ATOM 696 N N . GLU A 1 90 ? 8.918 -1.583 -16.594 1.00 79.88 90 GLU A N 1
ATOM 697 C CA . GLU A 1 90 ? 7.670 -0.998 -17.099 1.00 79.88 90 GLU A CA 1
ATOM 698 C C . GLU A 1 90 ? 7.757 -0.481 -18.550 1.00 79.88 90 GLU A C 1
ATOM 700 O O . GLU A 1 90 ? 6.734 -0.099 -19.114 1.00 79.88 90 GLU A O 1
ATOM 705 N N . CYS A 1 91 ? 8.943 -0.451 -19.173 1.00 75.31 91 CYS A N 1
ATOM 706 C CA . CYS A 1 91 ? 9.218 0.229 -20.452 1.00 75.31 91 CYS A CA 1
ATOM 707 C C . CYS A 1 91 ? 8.960 1.750 -20.464 1.00 75.31 91 CYS A C 1
ATOM 709 O O . CYS A 1 91 ? 8.925 2.355 -21.540 1.00 75.31 91 CYS A O 1
ATOM 711 N N . GLY A 1 92 ? 8.737 2.386 -19.315 1.00 75.06 92 GLY A N 1
ATOM 712 C CA . GLY A 1 92 ? 8.413 3.810 -19.258 1.00 75.06 92 GLY A CA 1
ATOM 713 C C . GLY A 1 92 ? 7.594 4.171 -18.030 1.00 75.06 92 GLY A C 1
ATOM 714 O O . GLY A 1 92 ? 8.165 4.424 -16.971 1.00 75.06 92 GLY A O 1
ATOM 715 N N . ASP A 1 93 ? 6.270 4.233 -18.192 1.00 72.94 93 ASP A N 1
ATOM 716 C CA . ASP A 1 93 ? 5.361 4.735 -17.160 1.00 72.94 93 ASP A CA 1
ATOM 717 C C . ASP A 1 93 ? 5.435 3.910 -15.873 1.00 72.94 93 ASP A C 1
ATOM 719 O O . ASP A 1 93 ? 5.365 2.683 -15.888 1.00 72.94 93 ASP A O 1
ATOM 723 N N . LYS A 1 94 ? 5.548 4.618 -14.751 1.00 83.38 94 LYS A N 1
ATOM 724 C CA . LYS A 1 94 ? 5.696 4.038 -13.415 1.00 83.38 94 LYS A CA 1
ATOM 725 C C . LYS A 1 94 ? 4.435 3.269 -13.028 1.00 83.38 94 LYS A C 1
ATOM 727 O O . LYS A 1 94 ? 3.346 3.838 -13.089 1.00 83.38 94 LYS A O 1
ATOM 732 N N . ASN A 1 95 ? 4.563 2.013 -12.613 1.00 79.88 95 ASN A N 1
ATOM 733 C CA . ASN A 1 95 ? 3.433 1.186 -12.230 1.00 79.88 95 ASN A CA 1
ATOM 734 C C . ASN A 1 95 ? 3.794 0.011 -11.304 1.00 79.88 95 ASN A C 1
ATOM 736 O O . ASN A 1 95 ? 4.898 -0.533 -11.326 1.00 79.88 95 ASN A O 1
ATOM 740 N N . ALA A 1 96 ? 2.800 -0.436 -10.546 1.00 87.50 96 ALA A N 1
ATOM 741 C CA . ALA A 1 96 ? 2.748 -1.755 -9.932 1.00 87.50 96 ALA A CA 1
ATOM 742 C C . ALA A 1 96 ? 1.421 -2.412 -10.332 1.00 87.50 96 ALA A C 1
ATOM 744 O O . ALA A 1 96 ? 0.482 -1.735 -10.742 1.00 87.50 96 ALA A O 1
ATOM 745 N N . LEU A 1 97 ? 1.388 -3.741 -10.363 1.00 83.69 97 LEU A N 1
ATOM 746 C CA . LEU A 1 97 ? 0.255 -4.474 -10.914 1.00 83.69 97 LEU A CA 1
ATOM 747 C C . LEU A 1 97 ? -0.052 -5.715 -10.093 1.00 83.69 97 LEU A C 1
ATOM 749 O O . LEU A 1 97 ? 0.826 -6.540 -9.846 1.00 83.69 97 LEU A O 1
ATOM 753 N N . SER A 1 98 ? -1.333 -5.917 -9.813 1.00 84.81 98 SER A N 1
ATOM 754 C CA . SER A 1 98 ? -1.854 -7.118 -9.174 1.00 84.81 98 SER A CA 1
ATOM 755 C C . SER A 1 98 ? -2.815 -7.861 -10.104 1.00 84.81 98 SER A C 1
ATOM 757 O O . SER A 1 98 ? -3.704 -7.269 -10.723 1.00 84.81 98 SER A O 1
ATOM 759 N N . PHE A 1 99 ? -2.642 -9.179 -10.214 1.00 79.31 99 PHE A N 1
ATOM 760 C CA . PHE A 1 99 ? -3.405 -10.046 -11.114 1.00 79.31 99 PHE A CA 1
ATOM 761 C C . PHE A 1 99 ? -4.204 -11.109 -10.345 1.00 79.31 99 PHE A C 1
ATOM 763 O O . PHE A 1 99 ? -3.643 -11.731 -9.439 1.00 79.31 99 PHE A O 1
ATOM 770 N N . PRO A 1 100 ? -5.449 -11.437 -10.750 1.00 81.81 100 PRO A N 1
ATOM 771 C CA . PRO A 1 100 ? -6.287 -12.436 -10.074 1.00 81.81 100 PRO A CA 1
ATOM 772 C C . PRO A 1 100 ? -5.674 -13.838 -9.980 1.00 81.81 100 PRO A C 1
ATOM 774 O O . PRO A 1 100 ? -6.111 -14.656 -9.179 1.00 81.81 100 PRO A O 1
ATOM 777 N N . GLN A 1 101 ? -4.676 -14.136 -10.812 1.00 82.38 101 GLN A N 1
ATOM 778 C CA . GLN A 1 101 ? -3.948 -15.403 -10.824 1.00 82.38 101 GLN A CA 1
ATOM 779 C C . GLN A 1 101 ? -2.947 -15.549 -9.662 1.00 82.38 101 GLN A C 1
ATOM 781 O O . GLN A 1 101 ? -2.288 -16.584 -9.568 1.00 82.38 101 GLN A O 1
ATOM 786 N N . GLY A 1 102 ? -2.822 -14.552 -8.779 1.00 84.00 102 GLY A N 1
ATOM 787 C CA . GLY A 1 102 ? -1.875 -14.589 -7.663 1.00 84.00 102 GLY A CA 1
ATOM 788 C C . GLY A 1 102 ? -0.507 -14.007 -8.004 1.00 84.00 102 GLY A C 1
ATOM 789 O O . GLY A 1 102 ? 0.497 -14.465 -7.457 1.00 84.00 102 GLY A O 1
ATOM 790 N N . TYR A 1 103 ? -0.441 -13.037 -8.920 1.00 86.69 103 TYR A N 1
ATOM 791 C CA . TYR A 1 103 ? 0.806 -12.364 -9.292 1.00 86.69 103 TYR A CA 1
ATOM 792 C C . TYR A 1 103 ? 0.771 -10.894 -8.901 1.00 86.69 103 TYR A C 1
ATOM 794 O O . TYR A 1 103 ? -0.202 -10.203 -9.193 1.00 86.69 103 TYR A O 1
ATOM 802 N N . ILE A 1 104 ? 1.860 -10.429 -8.296 1.00 91.25 104 ILE A N 1
ATOM 803 C CA . ILE A 1 104 ? 2.132 -9.013 -8.065 1.00 91.25 104 ILE A CA 1
ATOM 804 C C . ILE A 1 104 ? 3.406 -8.662 -8.825 1.00 91.25 104 ILE A C 1
ATOM 806 O O . ILE A 1 104 ? 4.417 -9.353 -8.690 1.00 91.25 104 ILE A O 1
ATOM 810 N N . LEU A 1 105 ? 3.367 -7.597 -9.613 1.00 89.25 105 LEU A N 1
ATOM 811 C CA . LEU A 1 105 ? 4.510 -7.070 -10.339 1.00 89.25 105 LEU A CA 1
ATOM 812 C C . LEU A 1 105 ? 4.834 -5.679 -9.814 1.00 89.25 105 LEU A C 1
ATOM 814 O O . LEU A 1 105 ? 3.989 -4.789 -9.841 1.00 89.25 105 LEU A O 1
ATOM 818 N N . VAL A 1 106 ? 6.065 -5.497 -9.358 1.00 92.06 106 VAL A N 1
ATOM 819 C CA . VAL A 1 106 ? 6.574 -4.212 -8.884 1.00 92.06 106 VAL A CA 1
ATOM 820 C C . VAL A 1 106 ? 7.509 -3.649 -9.940 1.00 92.06 106 VAL A C 1
ATOM 822 O O . VAL A 1 106 ? 8.511 -4.273 -10.295 1.00 92.06 106 VAL A O 1
ATOM 825 N N . GLY A 1 107 ? 7.145 -2.489 -10.472 1.00 89.62 107 GLY A N 1
ATOM 826 C CA . GLY A 1 107 ? 7.902 -1.818 -11.510 1.00 89.62 107 GLY A CA 1
ATOM 827 C C . GLY A 1 107 ? 9.189 -1.205 -10.977 1.00 89.62 107 GLY A C 1
ATOM 828 O O . GLY A 1 107 ? 9.201 -0.589 -9.907 1.00 89.62 107 GLY A O 1
ATOM 829 N N . ILE A 1 108 ? 10.288 -1.378 -11.709 1.00 87.81 108 ILE A N 1
ATOM 830 C CA . ILE A 1 108 ? 11.593 -0.827 -11.332 1.00 87.81 108 ILE A CA 1
ATOM 831 C C . ILE A 1 108 ? 11.589 0.710 -11.292 1.00 87.81 108 ILE A C 1
ATOM 833 O O . ILE A 1 108 ? 12.145 1.297 -10.364 1.00 87.81 108 ILE A O 1
ATOM 837 N N . ASN A 1 109 ? 10.924 1.373 -12.239 1.00 87.44 109 ASN A N 1
ATOM 838 C CA . ASN A 1 109 ? 10.849 2.830 -12.312 1.00 87.44 109 ASN A CA 1
ATOM 839 C C . ASN A 1 109 ? 9.988 3.388 -11.182 1.00 87.44 109 ASN A C 1
ATOM 841 O O . ASN A 1 109 ? 10.394 4.366 -10.556 1.00 87.44 109 ASN A O 1
ATOM 845 N N . LEU A 1 110 ? 8.841 2.767 -10.882 1.00 90.38 110 LEU A N 1
ATOM 846 C CA . LEU A 1 110 ? 8.046 3.141 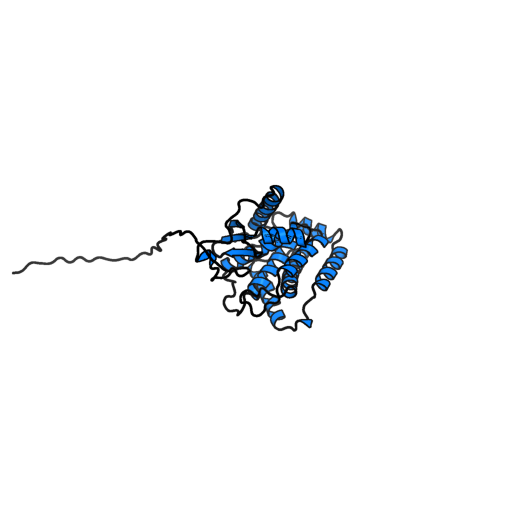-9.713 1.00 90.38 110 LEU A CA 1
ATOM 847 C C . LEU A 1 110 ? 8.843 2.968 -8.415 1.00 90.38 110 LEU A C 1
ATOM 849 O O . LEU A 1 110 ? 8.896 3.890 -7.603 1.00 90.38 110 LEU A O 1
ATOM 853 N N . PHE A 1 111 ? 9.499 1.820 -8.236 1.00 94.00 111 PHE A N 1
ATOM 854 C CA . PHE A 1 111 ? 10.256 1.525 -7.020 1.00 94.00 111 PHE A CA 1
ATOM 855 C C . PHE A 1 111 ? 11.332 2.581 -6.736 1.00 94.00 111 PHE A C 1
ATOM 857 O O . PHE A 1 111 ? 11.450 3.084 -5.613 1.00 94.00 11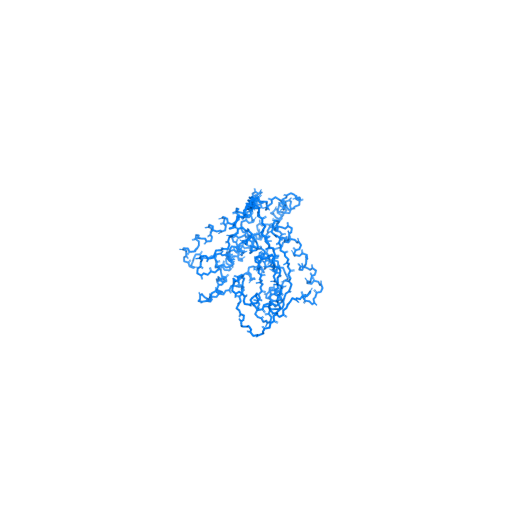1 PHE A O 1
ATOM 864 N N . PHE A 1 112 ? 12.100 2.953 -7.764 1.00 93.75 112 PHE A N 1
ATOM 865 C CA . PHE A 1 112 ? 13.113 3.996 -7.644 1.00 93.75 112 PHE A CA 1
ATOM 866 C C . PHE A 1 112 ? 12.514 5.396 -7.524 1.00 93.75 112 PHE A C 1
ATOM 868 O O . PHE A 1 112 ? 13.054 6.213 -6.784 1.00 93.75 112 PHE A O 1
ATOM 875 N N . ASP A 1 113 ? 11.395 5.691 -8.182 1.00 91.25 113 ASP A N 1
ATOM 876 C CA . ASP A 1 113 ? 10.730 6.987 -8.041 1.00 91.25 113 ASP A CA 1
ATOM 877 C C . ASP A 1 113 ? 10.241 7.245 -6.616 1.00 91.25 113 ASP A C 1
ATOM 879 O O . ASP A 1 113 ? 10.391 8.351 -6.098 1.00 91.25 113 ASP A O 1
ATOM 883 N N . VAL A 1 114 ? 9.719 6.219 -5.944 1.00 92.50 114 VAL A N 1
ATOM 884 C CA . VAL A 1 114 ? 9.363 6.299 -4.523 1.00 92.50 114 VAL A CA 1
ATOM 885 C C . VAL A 1 114 ? 10.596 6.641 -3.685 1.00 92.50 114 VAL A C 1
ATOM 887 O O . VAL A 1 114 ? 10.539 7.538 -2.842 1.00 92.50 114 VAL A O 1
ATOM 890 N N . ILE A 1 115 ? 11.736 5.999 -3.957 1.00 93.62 115 ILE A N 1
ATOM 891 C CA . ILE A 1 115 ? 12.998 6.291 -3.261 1.00 93.62 115 ILE A CA 1
ATOM 892 C C . ILE A 1 115 ? 13.449 7.727 -3.524 1.00 93.62 115 ILE A C 1
ATOM 894 O O . ILE A 1 115 ? 13.794 8.440 -2.585 1.00 93.62 115 ILE A O 1
ATOM 898 N N . TYR A 1 116 ? 13.441 8.174 -4.778 1.00 93.38 116 TYR A N 1
ATOM 899 C CA . TYR A 1 116 ? 13.914 9.507 -5.140 1.00 93.38 116 TYR A CA 1
ATOM 900 C C . TYR A 1 116 ? 13.001 10.620 -4.626 1.00 93.38 116 TYR A C 1
ATOM 902 O O . TYR A 1 116 ? 13.496 11.644 -4.159 1.00 93.38 116 TYR A O 1
ATOM 910 N N . SER A 1 117 ? 11.683 10.427 -4.688 1.00 87.62 117 SER A N 1
ATOM 911 C CA . SER A 1 117 ? 10.702 11.433 -4.269 1.00 87.62 117 SER A CA 1
ATOM 912 C C . SER A 1 117 ? 10.597 11.572 -2.752 1.00 87.62 117 SER A C 1
ATOM 914 O O . SER A 1 117 ? 10.283 12.656 -2.263 1.00 87.62 117 SER A O 1
ATOM 916 N N . THR A 1 118 ? 10.885 10.507 -1.999 1.00 90.75 118 THR A N 1
ATOM 917 C CA . THR A 1 118 ? 10.777 10.512 -0.531 1.00 90.75 118 THR A CA 1
ATOM 918 C C . THR A 1 118 ? 12.119 10.503 0.197 1.00 90.75 118 THR A C 1
ATOM 920 O O . THR A 1 118 ? 12.164 10.737 1.403 1.00 90.75 118 THR A O 1
ATOM 923 N N . GLY A 1 119 ? 13.215 10.216 -0.508 1.00 92.06 119 GLY A N 1
ATOM 924 C CA . GLY A 1 119 ? 14.531 9.984 0.086 1.00 92.06 119 GLY A CA 1
ATOM 925 C C . GLY A 1 119 ? 14.624 8.688 0.901 1.00 92.06 119 GLY A C 1
ATOM 926 O O . GLY A 1 119 ? 15.552 8.544 1.695 1.00 92.06 119 GLY A O 1
ATOM 927 N N . SER A 1 120 ? 13.670 7.760 0.753 1.00 91.75 120 SER A N 1
ATOM 928 C CA . SER A 1 120 ? 13.519 6.588 1.620 1.00 91.75 120 SER A CA 1
ATOM 929 C C . SER A 1 120 ? 13.057 5.350 0.850 1.00 91.75 120 SER A C 1
ATOM 931 O O . SER A 1 120 ? 12.202 5.429 -0.026 1.00 91.75 120 SER A O 1
ATOM 933 N N . THR A 1 121 ? 13.576 4.172 1.209 1.00 92.81 121 THR A N 1
ATOM 934 C CA . THR A 1 121 ? 13.090 2.885 0.673 1.00 92.81 121 THR A CA 1
ATOM 935 C C . THR A 1 121 ? 11.798 2.422 1.336 1.00 92.81 121 THR A C 1
ATOM 937 O O . THR A 1 121 ? 11.102 1.567 0.793 1.00 92.81 121 THR A O 1
ATOM 940 N N . LEU A 1 122 ? 11.460 2.993 2.493 1.00 93.06 122 LEU A N 1
ATOM 941 C CA . LEU A 1 122 ? 10.371 2.534 3.346 1.00 93.06 122 LEU A CA 1
ATOM 942 C C . LEU A 1 122 ? 9.001 2.531 2.644 1.00 93.06 122 LEU A C 1
ATOM 944 O O . LEU A 1 122 ? 8.332 1.498 2.696 1.00 93.06 122 LEU A O 1
ATOM 948 N N . PRO A 1 123 ? 8.572 3.588 1.926 1.00 93.75 123 PRO A N 1
ATOM 949 C CA . PRO A 1 123 ? 7.217 3.635 1.369 1.00 93.75 123 PRO A CA 1
ATOM 950 C C . PRO A 1 123 ? 6.935 2.604 0.276 1.00 93.75 123 PRO A C 1
ATOM 952 O O . PRO A 1 123 ? 5.767 2.328 0.004 1.00 93.75 123 PRO A O 1
ATOM 955 N N . ASN A 1 124 ? 7.965 1.968 -0.298 1.00 94.75 124 ASN A N 1
ATOM 956 C CA . ASN A 1 124 ? 7.775 0.835 -1.206 1.00 94.75 124 ASN A CA 1
ATOM 957 C C . ASN A 1 124 ? 7.062 -0.345 -0.523 1.00 94.75 124 ASN A C 1
ATOM 959 O O . ASN A 1 124 ? 6.361 -1.104 -1.189 1.00 94.75 124 ASN A O 1
ATOM 963 N N . ALA A 1 125 ? 7.160 -0.470 0.805 1.00 95.81 125 ALA A N 1
ATOM 964 C CA . ALA A 1 125 ? 6.347 -1.414 1.566 1.00 95.81 125 ALA A CA 1
ATOM 965 C C . ALA A 1 125 ? 4.844 -1.101 1.464 1.00 95.81 125 ALA A C 1
ATOM 967 O O . ALA A 1 125 ? 4.040 -2.017 1.309 1.00 95.81 125 ALA A O 1
ATOM 968 N N . THR A 1 126 ? 4.455 0.178 1.506 1.00 94.69 126 THR A N 1
ATOM 969 C CA . THR A 1 126 ? 3.048 0.579 1.343 1.00 94.69 126 THR A CA 1
ATOM 970 C C . THR A 1 126 ? 2.559 0.296 -0.074 1.00 94.69 126 THR A C 1
ATOM 972 O O . THR A 1 126 ? 1.459 -0.222 -0.229 1.00 94.69 126 THR A O 1
ATOM 975 N N . VAL A 1 127 ? 3.380 0.565 -1.097 1.00 95.19 127 VAL A N 1
ATOM 976 C CA . VAL A 1 127 ? 3.050 0.234 -2.496 1.00 95.19 127 VAL A CA 1
ATOM 977 C C . VAL A 1 127 ? 2.814 -1.269 -2.651 1.00 95.19 127 VAL A C 1
ATOM 979 O O . VAL A 1 127 ? 1.783 -1.684 -3.166 1.00 95.19 127 VAL A O 1
ATOM 982 N N . LEU A 1 128 ? 3.712 -2.108 -2.126 1.00 96.62 128 LEU A N 1
ATOM 983 C CA . LEU A 1 128 ? 3.517 -3.558 -2.170 1.00 96.62 128 LEU A CA 1
ATOM 984 C C . LEU A 1 128 ? 2.273 -4.006 -1.382 1.00 96.62 128 LEU A C 1
ATOM 986 O O . LEU A 1 128 ? 1.567 -4.912 -1.821 1.00 96.62 128 LEU A O 1
ATOM 990 N N . ALA A 1 129 ? 1.983 -3.362 -0.248 1.00 96.75 129 ALA A N 1
ATOM 991 C CA . ALA A 1 129 ? 0.797 -3.663 0.552 1.00 96.75 129 ALA A CA 1
ATOM 992 C C . ALA A 1 129 ? -0.492 -3.326 -0.187 1.00 96.75 129 ALA A C 1
ATOM 994 O O . ALA A 1 129 ? -1.435 -4.107 -0.128 1.00 96.75 129 ALA A O 1
ATOM 995 N N . HIS A 1 130 ? -0.513 -2.218 -0.923 1.00 95.56 130 HIS A N 1
ATOM 996 C CA . HIS A 1 130 ? -1.614 -1.867 -1.810 1.00 95.56 130 HIS A CA 1
ATOM 997 C C . HIS A 1 130 ? -1.852 -2.983 -2.849 1.00 95.56 130 HIS A C 1
ATOM 999 O O . HIS A 1 130 ? -2.956 -3.524 -2.924 1.00 95.56 130 HIS A O 1
ATOM 1005 N N . GLU A 1 131 ? -0.808 -3.448 -3.545 1.00 94.81 131 GLU A N 1
ATOM 1006 C CA . GLU A 1 131 ? -0.953 -4.546 -4.518 1.00 94.81 131 GLU A CA 1
ATOM 1007 C C . GLU A 1 131 ? -1.411 -5.869 -3.893 1.00 94.81 131 GLU A C 1
ATOM 1009 O O . GLU A 1 131 ? -2.137 -6.656 -4.515 1.00 94.81 131 GLU A O 1
ATOM 1014 N N . TRP A 1 132 ? -0.993 -6.146 -2.658 1.00 96.00 132 TRP A N 1
ATOM 1015 C CA . TRP A 1 132 ? -1.440 -7.333 -1.936 1.00 96.00 132 TRP A CA 1
ATOM 1016 C C . TRP A 1 132 ? -2.913 -7.249 -1.556 1.00 96.00 132 TRP A C 1
ATOM 1018 O O . TRP A 1 132 ? -3.612 -8.262 -1.553 1.00 96.00 132 TRP A O 1
ATOM 1028 N N . VAL A 1 133 ? -3.424 -6.052 -1.285 1.00 95.62 133 VAL A N 1
ATOM 1029 C CA . VAL A 1 133 ? -4.846 -5.865 -0.988 1.00 95.62 133 VAL A CA 1
ATOM 1030 C C . VAL A 1 133 ? -5.696 -6.132 -2.216 1.00 95.62 133 VAL A C 1
ATOM 1032 O O . VAL A 1 133 ? -6.753 -6.739 -2.081 1.00 95.62 133 VAL A O 1
ATOM 1035 N N . HIS A 1 134 ? -5.217 -5.837 -3.420 1.00 92.81 134 HIS A N 1
ATOM 1036 C CA . HIS A 1 134 ? -5.901 -6.327 -4.613 1.00 92.81 134 HIS A CA 1
ATOM 1037 C C . HIS A 1 134 ? -5.990 -7.859 -4.643 1.00 92.81 134 HIS A C 1
ATOM 1039 O O . HIS A 1 134 ? -7.026 -8.397 -5.021 1.00 92.81 134 HIS A O 1
ATOM 1045 N N . GLN A 1 135 ? -4.983 -8.592 -4.149 1.00 92.62 135 GLN A N 1
ATOM 1046 C CA . GLN A 1 135 ? -5.086 -10.054 -3.993 1.00 92.62 135 GLN A CA 1
ATOM 1047 C C . GLN A 1 135 ? -6.154 -10.462 -2.974 1.00 92.62 135 GLN A C 1
ATOM 1049 O O . GLN A 1 135 ? -6.878 -11.435 -3.199 1.00 92.62 135 GLN A O 1
ATOM 1054 N N . VAL A 1 136 ? -6.295 -9.704 -1.881 1.00 94.19 136 VAL A N 1
ATOM 1055 C CA . VAL A 1 136 ? -7.394 -9.875 -0.917 1.00 94.19 136 VAL A CA 1
ATOM 1056 C C . VAL A 1 136 ? -8.729 -9.665 -1.642 1.00 94.19 136 VAL A C 1
ATOM 1058 O O . VAL A 1 136 ? -9.592 -10.542 -1.624 1.00 94.19 136 VAL A O 1
ATOM 1061 N N . GLN A 1 137 ? -8.880 -8.556 -2.365 1.00 91.19 137 GLN A N 1
ATOM 1062 C CA . GLN A 1 137 ? -10.100 -8.222 -3.097 1.00 91.19 137 GLN A CA 1
ATOM 1063 C C . GLN A 1 137 ? -10.433 -9.254 -4.187 1.00 91.19 137 GLN A C 1
ATOM 1065 O O . GLN A 1 137 ? -11.602 -9.616 -4.336 1.00 91.19 137 GLN A O 1
ATOM 1070 N N . PHE A 1 138 ? -9.444 -9.805 -4.902 1.00 88.56 138 PHE A N 1
ATOM 1071 C CA . PHE A 1 138 ? -9.653 -10.909 -5.846 1.00 88.56 138 PHE A CA 1
ATOM 1072 C C . PHE A 1 138 ? -10.151 -12.168 -5.147 1.00 88.56 138 PHE A C 1
ATOM 1074 O O . PHE A 1 138 ? -11.123 -12.774 -5.599 1.00 88.56 138 PHE A O 1
ATOM 1081 N N . ARG A 1 139 ? -9.509 -12.554 -4.038 1.00 90.62 139 ARG A N 1
ATOM 1082 C CA . ARG A 1 139 ? -9.849 -13.770 -3.289 1.00 90.62 139 ARG A CA 1
ATOM 1083 C C . ARG A 1 139 ? -11.296 -13.757 -2.805 1.00 90.62 139 ARG A C 1
ATOM 1085 O O . ARG A 1 139 ? -11.968 -14.781 -2.904 1.00 90.62 139 ARG A O 1
ATOM 1092 N N . TYR A 1 140 ? -11.764 -12.623 -2.291 1.00 90.56 140 TYR A N 1
ATOM 1093 C CA . TYR A 1 140 ? -13.108 -12.504 -1.717 1.00 90.56 140 TYR A CA 1
ATOM 1094 C C . TYR A 1 140 ? -14.160 -11.955 -2.687 1.00 90.56 140 TYR A C 1
ATOM 1096 O O . TYR A 1 140 ? -15.328 -11.837 -2.318 1.00 90.56 140 TYR A O 1
ATOM 1104 N N . GLY A 1 141 ? -13.778 -11.642 -3.928 1.00 88.38 141 GLY A N 1
ATOM 1105 C CA . GLY A 1 141 ? -14.693 -11.084 -4.924 1.00 88.38 141 GLY A CA 1
ATOM 1106 C C . GLY A 1 141 ? -15.159 -9.662 -4.595 1.00 88.38 141 GLY A C 1
ATOM 1107 O O . GLY A 1 141 ? -16.291 -9.308 -4.911 1.00 88.38 141 GLY A O 1
ATOM 1108 N N . TRP A 1 142 ? -14.305 -8.856 -3.957 1.00 88.25 142 TRP A N 1
ATOM 1109 C CA . TRP A 1 142 ? -14.592 -7.467 -3.569 1.00 88.25 142 TRP A CA 1
ATOM 1110 C C . TRP A 1 142 ? -14.250 -6.435 -4.644 1.00 88.25 142 TRP A C 1
ATOM 1112 O O . TRP A 1 142 ? -14.532 -5.254 -4.466 1.00 88.25 142 TRP A O 1
ATOM 1122 N N . MET A 1 143 ? -13.696 -6.864 -5.782 1.00 81.56 143 MET A N 1
ATOM 1123 C CA . MET A 1 143 ? -13.498 -5.985 -6.937 1.00 81.56 143 MET A CA 1
ATOM 1124 C C . MET A 1 143 ? -14.847 -5.414 -7.394 1.00 81.56 143 MET A C 1
ATOM 1126 O O . MET A 1 143 ? -15.724 -6.163 -7.843 1.00 81.56 143 MET A O 1
ATOM 1130 N N . ASN A 1 144 ? -15.033 -4.093 -7.307 1.00 69.56 144 ASN A N 1
ATOM 1131 C CA . ASN A 1 144 ? -16.299 -3.482 -7.707 1.00 69.56 144 ASN A CA 1
ATOM 1132 C C . ASN A 1 144 ? -16.356 -3.224 -9.218 1.00 69.56 144 ASN A C 1
ATOM 1134 O O . ASN A 1 144 ? -16.115 -2.122 -9.700 1.00 69.56 144 ASN A O 1
ATOM 1138 N N . ASN A 1 145 ? -16.756 -4.248 -9.970 1.00 62.41 145 ASN A N 1
ATOM 1139 C CA . ASN A 1 145 ? -16.883 -4.174 -11.429 1.00 62.41 145 ASN A CA 1
ATOM 1140 C C . ASN A 1 145 ? -18.060 -3.305 -11.921 1.00 62.41 145 ASN A C 1
ATOM 1142 O O . ASN A 1 145 ? -18.218 -3.127 -13.128 1.00 62.41 145 ASN A O 1
ATOM 1146 N N . ASN A 1 146 ? -18.915 -2.813 -11.015 1.00 55.59 146 ASN A N 1
ATOM 1147 C CA . ASN A 1 146 ? -20.129 -2.068 -11.358 1.00 55.59 146 ASN A CA 1
ATOM 1148 C C . ASN A 1 146 ? -19.956 -0.545 -11.259 1.00 55.59 146 ASN A C 1
ATOM 1150 O O . ASN A 1 146 ? -20.895 0.194 -11.565 1.00 55.59 146 ASN A O 1
ATOM 1154 N N . GLU A 1 147 ? -18.796 -0.056 -10.822 1.00 55.59 147 GLU A N 1
ATOM 1155 C CA . GLU A 1 147 ? -18.509 1.376 -10.837 1.00 55.59 147 GLU A CA 1
ATOM 1156 C C . GLU A 1 147 ? -18.050 1.866 -12.214 1.00 55.59 147 GLU A C 1
ATOM 1158 O O . GLU A 1 147 ? -17.381 1.137 -12.947 1.00 55.59 147 GLU A O 1
ATOM 1163 N N . PRO A 1 148 ? -18.354 3.129 -12.571 1.00 49.09 148 PRO A N 1
ATOM 1164 C CA . PRO A 1 148 ? -17.814 3.750 -13.780 1.00 49.09 148 PRO A CA 1
ATOM 1165 C C . PRO A 1 148 ? -16.277 3.837 -13.779 1.00 49.09 148 PRO A C 1
ATOM 1167 O O . PRO A 1 148 ? -15.676 3.949 -14.848 1.00 49.09 148 PRO A O 1
ATOM 1170 N N . THR A 1 149 ? -15.663 3.810 -12.592 1.00 58.44 149 THR A N 1
ATOM 1171 C CA . THR A 1 149 ? -14.219 3.896 -12.336 1.00 58.44 149 THR A CA 1
ATOM 1172 C C . THR A 1 149 ? -13.804 2.847 -11.298 1.00 58.44 149 THR A C 1
ATOM 1174 O O . THR A 1 149 ? -14.637 2.352 -10.551 1.00 58.44 149 THR A O 1
ATOM 1177 N N . VAL A 1 150 ? -12.513 2.525 -11.192 1.00 67.50 150 VAL A N 1
ATOM 1178 C CA . VAL A 1 150 ? -11.984 1.607 -10.154 1.00 67.50 150 VAL A CA 1
ATOM 1179 C C . VAL A 1 150 ? -11.868 2.260 -8.762 1.00 67.50 150 VAL A C 1
ATOM 1181 O O . VAL A 1 150 ? -11.317 1.680 -7.830 1.00 67.50 150 VAL A O 1
ATOM 1184 N N . ARG A 1 151 ? -12.437 3.460 -8.587 1.00 77.31 151 ARG A N 1
ATOM 1185 C CA . ARG A 1 151 ? -12.176 4.386 -7.476 1.00 77.31 151 ARG A CA 1
ATOM 1186 C C . ARG A 1 151 ? -12.341 3.755 -6.091 1.00 77.31 151 ARG A C 1
ATOM 1188 O O . ARG A 1 151 ? -11.418 3.844 -5.289 1.00 77.31 151 ARG A O 1
ATOM 1195 N N . ARG A 1 152 ? -13.478 3.118 -5.767 1.00 81.00 152 ARG A N 1
ATOM 1196 C CA . ARG A 1 152 ? -13.641 2.538 -4.413 1.00 81.00 152 ARG A CA 1
ATOM 1197 C C . ARG A 1 152 ? -12.692 1.378 -4.145 1.00 81.00 152 ARG A C 1
ATOM 1199 O O . ARG A 1 152 ? -12.261 1.225 -3.008 1.00 81.00 152 ARG A O 1
ATOM 1206 N N . THR A 1 153 ? -12.358 0.600 -5.173 1.00 84.25 153 THR A N 1
ATOM 1207 C CA . THR A 1 153 ? -11.428 -0.532 -5.048 1.00 84.25 153 THR A CA 1
ATOM 1208 C C . THR A 1 153 ? -10.019 -0.031 -4.715 1.00 84.25 153 THR A C 1
ATOM 1210 O O . THR A 1 153 ? -9.403 -0.536 -3.778 1.00 84.25 153 THR A O 1
ATOM 1213 N N . GLU A 1 154 ? -9.563 1.021 -5.400 1.00 85.88 154 GLU A N 1
ATOM 1214 C CA . GLU A 1 154 ? -8.266 1.675 -5.164 1.00 85.88 154 GLU A CA 1
ATOM 1215 C C . GLU A 1 154 ? -8.184 2.349 -3.786 1.00 85.88 154 GLU A C 1
ATOM 1217 O O . GLU A 1 154 ? -7.221 2.152 -3.047 1.00 85.88 154 GLU A O 1
ATOM 1222 N N . LEU A 1 155 ? -9.215 3.108 -3.387 1.00 90.25 155 LEU A N 1
ATOM 1223 C CA . LEU A 1 155 ? -9.234 3.750 -2.065 1.00 90.25 155 LEU A CA 1
ATOM 1224 C C . LEU A 1 155 ? -9.299 2.734 -0.928 1.00 90.25 155 LEU A C 1
ATOM 1226 O O . LEU A 1 155 ? -8.746 2.960 0.145 1.00 90.25 155 LEU A O 1
ATOM 1230 N N . GLU A 1 156 ? -9.976 1.610 -1.126 1.00 92.62 156 GLU A N 1
ATOM 1231 C CA . GLU A 1 156 ? -9.928 0.535 -0.147 1.00 92.62 156 GLU A CA 1
ATOM 1232 C 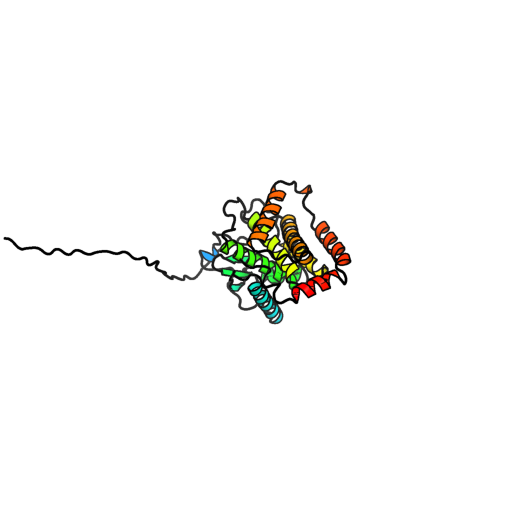C . GLU A 1 156 ? -8.514 -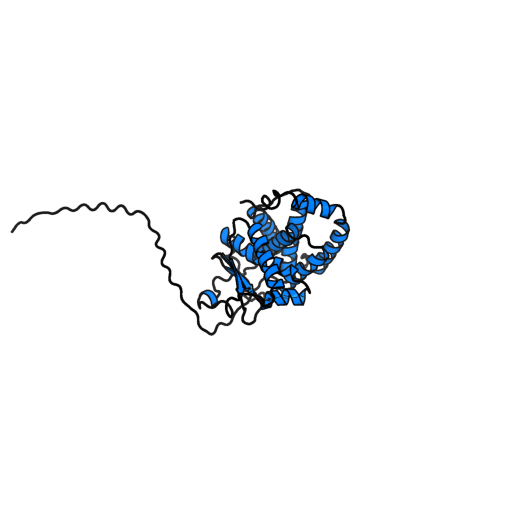0.057 -0.045 1.00 92.62 156 GLU A C 1
ATOM 1234 O O . GLU A 1 156 ? -8.016 -0.221 1.070 1.00 92.62 156 GLU A O 1
ATOM 1239 N N . ALA A 1 157 ? -7.834 -0.296 -1.170 1.00 93.50 157 ALA A N 1
ATOM 1240 C CA . ALA A 1 157 ? -6.447 -0.760 -1.174 1.00 93.50 157 ALA A CA 1
ATOM 1241 C C . ALA A 1 157 ? -5.499 0.226 -0.465 1.00 93.50 157 ALA A C 1
ATOM 1243 O O . ALA A 1 157 ? -4.680 -0.179 0.367 1.00 93.50 157 ALA A O 1
ATOM 1244 N N . ASP A 1 158 ? -5.677 1.532 -0.677 1.00 94.69 158 ASP A N 1
ATOM 1245 C CA . ASP A 1 158 ? -4.956 2.571 0.064 1.00 94.69 158 ASP A CA 1
ATOM 1246 C C . ASP A 1 158 ? -5.249 2.519 1.574 1.00 94.69 158 ASP A C 1
ATOM 1248 O O . ASP A 1 158 ? -4.322 2.588 2.382 1.00 94.69 158 ASP A O 1
ATOM 1252 N N . ALA A 1 159 ? -6.505 2.323 1.987 1.00 95.69 159 ALA A N 1
ATOM 1253 C CA . ALA A 1 159 ? -6.856 2.195 3.403 1.00 95.69 159 ALA A CA 1
ATOM 1254 C C . ALA A 1 159 ? -6.243 0.946 4.054 1.00 95.69 159 ALA A C 1
ATOM 1256 O O . ALA A 1 159 ? -5.641 1.030 5.126 1.00 95.69 159 ALA A O 1
ATOM 1257 N N . PHE A 1 160 ? -6.315 -0.216 3.411 1.00 96.31 160 PHE A N 1
ATOM 1258 C CA . PHE A 1 160 ? -5.662 -1.411 3.940 1.00 96.31 160 PHE A CA 1
ATOM 1259 C C . PHE A 1 160 ? -4.135 -1.272 3.991 1.00 96.31 160 PHE A C 1
ATOM 1261 O O . PHE A 1 160 ? -3.524 -1.698 4.972 1.00 96.31 160 PHE A O 1
ATOM 1268 N N . SER A 1 161 ? -3.508 -0.670 2.975 1.00 95.75 161 SER A N 1
ATOM 1269 C CA . SER A 1 161 ? -2.056 -0.459 2.973 1.00 95.75 161 SER A CA 1
ATOM 1270 C C . SER A 1 161 ? -1.621 0.479 4.106 1.00 95.75 161 SER A C 1
ATOM 1272 O O . SER A 1 161 ? -0.650 0.184 4.801 1.00 95.75 161 SER A O 1
ATOM 1274 N N . GLY A 1 162 ? -2.391 1.535 4.397 1.00 93.44 162 GLY A N 1
ATOM 1275 C CA . GLY A 1 162 ? -2.184 2.386 5.572 1.00 93.44 162 GLY A CA 1
ATOM 1276 C C . GLY A 1 162 ? -2.332 1.628 6.898 1.00 93.44 162 GLY A C 1
ATOM 1277 O O . GLY A 1 162 ? -1.499 1.782 7.794 1.00 93.44 162 GLY A O 1
ATOM 1278 N N . TYR A 1 163 ? -3.352 0.769 7.018 1.00 93.81 163 TYR A N 1
ATOM 1279 C CA . TYR A 1 163 ? -3.542 -0.098 8.189 1.00 93.81 163 TYR A CA 1
ATOM 1280 C C . TYR A 1 163 ? -2.342 -1.029 8.404 1.00 93.81 163 TYR A C 1
ATOM 1282 O O . TYR A 1 163 ? -1.778 -1.065 9.499 1.00 93.81 163 TYR A O 1
ATOM 1290 N N . TYR A 1 164 ? -1.910 -1.730 7.350 1.00 94.25 164 TYR A N 1
ATOM 1291 C CA . TYR A 1 164 ? -0.729 -2.591 7.368 1.00 94.25 164 TYR A CA 1
ATOM 1292 C C . TYR A 1 164 ? 0.520 -1.830 7.809 1.00 94.25 164 TYR A C 1
ATOM 1294 O O . TYR A 1 164 ? 1.215 -2.255 8.737 1.00 94.25 164 TYR A O 1
ATOM 1302 N N . THR A 1 165 ? 0.796 -0.702 7.151 1.00 91.50 165 THR A N 1
ATOM 1303 C CA . THR A 1 165 ? 2.028 0.048 7.364 1.00 91.50 165 THR A CA 1
ATOM 1304 C C . THR A 1 165 ? 2.118 0.531 8.805 1.00 91.50 165 THR A C 1
ATOM 1306 O O . THR A 1 165 ? 3.156 0.346 9.433 1.00 91.50 165 THR A O 1
ATOM 1309 N N . LEU A 1 166 ? 1.035 1.038 9.403 1.00 88.62 166 LEU A N 1
ATOM 1310 C CA . LEU A 1 166 ? 1.085 1.397 10.821 1.00 88.62 166 LEU A CA 1
ATOM 1311 C C . LEU A 1 166 ? 1.222 0.176 11.731 1.00 88.62 166 LEU A C 1
ATOM 1313 O O . LEU A 1 166 ? 1.993 0.196 12.688 1.00 88.62 166 LEU A O 1
ATOM 1317 N N . LEU A 1 167 ? 0.460 -0.882 11.474 1.00 85.06 167 LEU A N 1
ATOM 1318 C CA . LEU A 1 167 ? 0.389 -2.012 12.388 1.00 85.06 167 LEU A CA 1
ATOM 1319 C C . LEU A 1 167 ? 1.713 -2.783 12.457 1.00 85.06 167 LEU A C 1
ATOM 1321 O O . LEU A 1 167 ? 2.154 -3.149 13.549 1.00 85.06 167 LEU A O 1
ATOM 1325 N N . ILE A 1 168 ? 2.349 -2.994 11.305 1.00 84.81 168 ILE A N 1
ATOM 1326 C CA . ILE A 1 168 ? 3.508 -3.876 11.150 1.00 84.81 168 ILE A CA 1
ATOM 1327 C C . ILE A 1 168 ? 4.831 -3.121 11.174 1.00 84.81 168 ILE A C 1
ATOM 1329 O O . ILE A 1 168 ? 5.841 -3.685 11.595 1.00 84.81 168 ILE A O 1
ATOM 1333 N N . LYS A 1 169 ? 4.862 -1.853 10.756 1.00 82.06 169 LYS A N 1
ATOM 1334 C CA . LYS A 1 169 ? 6.116 -1.102 10.730 1.00 82.06 169 LYS A CA 1
ATOM 1335 C C . LYS A 1 169 ? 6.367 -0.418 12.069 1.00 82.06 169 LYS A C 1
ATOM 1337 O O . LYS A 1 169 ? 5.535 0.323 12.592 1.00 82.06 169 LYS A O 1
ATOM 1342 N N . SER A 1 170 ? 7.553 -0.644 12.625 1.00 77.00 170 SER A N 1
ATOM 1343 C CA . SER A 1 170 ? 8.082 0.096 13.781 1.00 77.00 170 SER A CA 1
ATOM 1344 C C . SER A 1 170 ? 8.782 1.374 13.330 1.00 77.00 170 SER A C 1
ATOM 1346 O O . SER A 1 170 ? 9.936 1.614 13.670 1.00 77.00 170 SER A O 1
ATOM 1348 N N . TRP A 1 171 ? 8.111 2.149 12.485 1.00 81.56 171 TRP A N 1
ATOM 1349 C CA . TRP A 1 171 ? 8.655 3.391 11.958 1.00 81.56 171 TRP A CA 1
ATOM 1350 C C . TRP A 1 171 ? 8.404 4.548 12.920 1.00 81.56 171 TRP A C 1
ATOM 1352 O O . TRP A 1 171 ? 7.381 4.588 13.606 1.00 81.56 171 TRP A O 1
ATOM 1362 N N . ALA A 1 172 ? 9.340 5.492 12.942 1.00 78.69 172 ALA A N 1
ATOM 1363 C CA . ALA A 1 172 ? 9.129 6.789 13.561 1.00 78.69 172 ALA A CA 1
ATOM 1364 C C . ALA A 1 172 ? 8.029 7.548 12.804 1.00 78.69 172 ALA A C 1
ATOM 1366 O O . ALA A 1 172 ? 7.783 7.308 11.619 1.00 78.69 172 ALA A O 1
ATOM 1367 N N . ILE A 1 173 ? 7.351 8.469 13.477 1.00 73.00 173 ILE A N 1
ATOM 1368 C CA . ILE A 1 173 ? 6.179 9.145 12.912 1.00 73.00 173 ILE A CA 1
ATOM 1369 C C . ILE A 1 173 ? 6.544 10.000 11.696 1.00 73.00 173 ILE A C 1
ATOM 1371 O O . ILE A 1 173 ? 5.822 9.995 10.702 1.00 73.00 173 ILE A O 1
ATOM 1375 N N . GLU A 1 174 ? 7.728 10.604 11.691 1.00 76.19 174 GLU A N 1
ATOM 1376 C CA . GLU A 1 174 ? 8.264 11.359 10.558 1.00 76.19 174 GLU A CA 1
ATOM 1377 C C . GLU A 1 174 ? 8.454 10.474 9.319 1.00 76.19 174 GLU A C 1
ATOM 1379 O O . GLU A 1 174 ? 8.336 10.939 8.187 1.00 76.19 174 GLU A O 1
ATOM 1384 N N . GLN A 1 175 ? 8.705 9.176 9.506 1.00 83.69 175 GLN A N 1
ATOM 1385 C CA . GLN A 1 175 ? 8.813 8.233 8.396 1.00 83.69 175 GLN A CA 1
ATOM 1386 C C . GLN A 1 175 ? 7.436 7.942 7.783 1.00 83.69 175 GLN A C 1
ATOM 1388 O O . GLN A 1 175 ? 7.357 7.699 6.581 1.00 83.69 175 GLN A O 1
ATOM 1393 N N . PHE A 1 176 ? 6.333 8.049 8.531 1.00 84.12 176 PHE A N 1
ATOM 1394 C CA . PHE A 1 176 ? 4.991 7.932 7.948 1.00 84.12 176 PHE A CA 1
ATOM 1395 C C . PHE A 1 176 ? 4.642 9.095 7.015 1.00 84.12 176 PHE A C 1
ATOM 1397 O O . PHE A 1 176 ? 3.870 8.894 6.079 1.00 84.12 176 PHE A O 1
ATOM 1404 N N . ASN A 1 177 ? 5.275 10.265 7.152 1.00 84.88 177 ASN A N 1
ATOM 1405 C CA . ASN A 1 177 ? 5.109 11.353 6.179 1.00 84.88 177 ASN A CA 1
ATOM 1406 C C . ASN A 1 177 ? 5.505 10.901 4.764 1.00 84.88 177 ASN A C 1
ATOM 1408 O O . ASN A 1 177 ? 4.854 11.268 3.787 1.00 84.88 177 ASN A O 1
ATOM 1412 N N . THR A 1 178 ? 6.515 10.031 4.644 1.00 89.50 178 THR A N 1
ATOM 1413 C CA . THR A 1 178 ? 6.940 9.481 3.345 1.00 89.50 178 THR A CA 1
ATOM 1414 C C . THR A 1 178 ? 5.902 8.534 2.727 1.00 89.50 178 THR A C 1
ATOM 1416 O O . THR A 1 178 ? 5.790 8.454 1.502 1.00 89.50 178 THR A O 1
ATOM 1419 N N . VAL A 1 179 ? 5.069 7.883 3.548 1.00 89.31 179 VAL A N 1
ATOM 1420 C CA . VAL A 1 179 ? 3.927 7.079 3.084 1.00 89.31 179 VAL A CA 1
ATOM 1421 C C . VAL A 1 179 ? 2.865 7.971 2.464 1.00 89.31 179 VAL A C 1
ATOM 1423 O O . VAL A 1 179 ? 2.428 7.720 1.344 1.00 89.31 179 VAL A O 1
ATOM 1426 N N . PHE A 1 180 ? 2.476 9.036 3.161 1.00 89.19 180 PHE A N 1
ATOM 1427 C CA . PHE A 1 180 ? 1.463 9.955 2.654 1.00 89.19 180 PHE A CA 1
ATOM 1428 C C . PHE A 1 180 ? 1.943 10.723 1.429 1.00 89.19 180 PHE A C 1
ATOM 1430 O O . PHE A 1 180 ? 1.164 10.898 0.497 1.00 89.19 180 PHE A O 1
ATOM 1437 N N . ALA A 1 181 ? 3.219 11.111 1.384 1.00 87.56 181 ALA A N 1
ATOM 1438 C CA . ALA A 1 181 ? 3.823 11.683 0.185 1.00 87.56 181 ALA A CA 1
ATOM 1439 C C . ALA A 1 181 ? 3.723 10.716 -1.006 1.00 87.56 181 ALA A C 1
ATOM 1441 O O . ALA A 1 181 ? 3.346 11.121 -2.102 1.00 87.56 181 ALA A O 1
ATOM 1442 N N . THR A 1 182 ? 3.980 9.424 -0.782 1.00 89.06 182 THR A N 1
ATOM 1443 C CA . THR A 1 182 ? 3.838 8.389 -1.818 1.00 89.06 182 THR A CA 1
ATOM 1444 C C . THR A 1 182 ? 2.388 8.251 -2.280 1.00 89.06 182 THR A C 1
ATOM 1446 O O . THR A 1 182 ? 2.124 8.287 -3.479 1.00 89.06 182 THR A O 1
ATOM 1449 N N . LEU A 1 183 ? 1.429 8.162 -1.351 1.00 88.38 183 LEU A N 1
ATOM 1450 C CA . LEU A 1 183 ? 0.007 8.061 -1.694 1.00 88.38 183 LEU A CA 1
ATOM 1451 C C . LEU A 1 183 ? -0.493 9.285 -2.472 1.00 88.38 183 LEU A C 1
ATOM 1453 O O . LEU A 1 183 ? -1.259 9.135 -3.424 1.00 88.38 183 LEU A O 1
ATOM 1457 N N . TYR A 1 184 ? -0.031 10.474 -2.086 1.00 85.88 184 TYR A N 1
ATOM 1458 C CA . TYR A 1 184 ? -0.335 11.724 -2.770 1.00 85.88 184 TYR A CA 1
ATOM 1459 C C . TYR A 1 184 ? 0.223 11.723 -4.200 1.00 85.88 184 TYR A C 1
ATOM 1461 O O . TYR A 1 184 ? -0.510 11.996 -5.147 1.00 85.88 184 TYR A O 1
ATOM 1469 N N . ASN A 1 185 ? 1.500 11.362 -4.368 1.00 84.81 185 ASN A N 1
ATOM 1470 C CA . ASN A 1 185 ? 2.188 11.376 -5.664 1.00 84.81 185 ASN A CA 1
ATOM 1471 C C . ASN A 1 185 ? 1.638 10.352 -6.667 1.00 84.81 185 ASN A C 1
ATOM 1473 O O . ASN A 1 185 ? 1.778 10.545 -7.871 1.00 84.81 185 ASN A O 1
ATOM 1477 N N . LEU A 1 186 ? 1.024 9.277 -6.175 1.00 82.62 186 LEU A N 1
ATOM 1478 C CA . LEU A 1 186 ? 0.382 8.246 -6.990 1.00 82.62 186 LEU A CA 1
ATOM 1479 C C . LEU A 1 186 ? -1.037 8.623 -7.459 1.00 82.62 186 LEU A C 1
ATOM 1481 O O . LEU A 1 186 ? -1.592 7.930 -8.305 1.00 82.62 186 LEU A O 1
ATOM 1485 N N . GLY A 1 187 ? -1.646 9.685 -6.918 1.00 72.75 187 GLY A N 1
ATOM 1486 C CA . GLY A 1 187 ? -2.960 10.154 -7.367 1.00 72.75 187 GLY A CA 1
ATOM 1487 C C . GLY A 1 187 ? -2.896 11.025 -8.623 1.00 72.75 187 GLY A C 1
ATOM 1488 O O . GLY A 1 187 ? -1.875 11.638 -8.930 1.00 72.75 187 GLY A O 1
ATOM 1489 N N . ASP A 1 188 ? -4.026 11.154 -9.322 1.00 68.00 188 ASP A N 1
ATOM 1490 C CA . ASP A 1 188 ? -4.155 12.017 -10.502 1.00 68.00 188 ASP A CA 1
ATOM 1491 C C . ASP A 1 188 ? -5.501 12.767 -10.538 1.00 68.00 188 ASP A C 1
ATOM 1493 O O . ASP A 1 188 ? -6.423 12.473 -9.786 1.00 68.00 188 ASP A O 1
ATOM 1497 N N . TYR A 1 189 ? -5.634 13.769 -11.412 1.00 66.25 189 TYR A N 1
ATOM 1498 C CA . TYR A 1 189 ? -6.886 14.526 -11.604 1.00 66.25 189 TYR A CA 1
ATOM 1499 C C . TYR A 1 189 ? -7.566 14.221 -12.946 1.00 66.25 189 TYR A C 1
ATOM 1501 O O . TYR A 1 189 ? -8.364 15.015 -13.451 1.00 66.25 189 TYR A O 1
ATOM 1509 N N . ASN A 1 190 ? -7.225 13.104 -13.584 1.00 62.72 190 ASN A N 1
ATOM 1510 C CA . ASN A 1 190 ? -7.674 12.786 -14.930 1.00 62.72 190 ASN A CA 1
ATOM 1511 C C . ASN A 1 190 ? -9.045 12.096 -14.922 1.00 62.72 190 ASN A C 1
ATOM 1513 O O . ASN A 1 190 ? -9.186 10.994 -15.433 1.00 62.72 190 ASN A O 1
ATOM 1517 N N . TYR A 1 191 ? -10.073 12.763 -14.387 1.00 56.53 191 TYR A N 1
ATOM 1518 C CA . TYR A 1 191 ? -11.420 12.209 -14.159 1.00 56.53 191 TYR A CA 1
ATOM 1519 C C . TYR A 1 191 ? -12.096 11.555 -15.380 1.00 56.53 191 TYR A C 1
ATOM 1521 O O . TYR A 1 191 ? -13.014 10.757 -15.221 1.00 56.53 191 TYR A O 1
ATOM 1529 N N . ASN A 1 192 ? -11.671 11.904 -16.600 1.00 46.53 192 ASN A N 1
ATOM 1530 C CA . ASN A 1 192 ? -12.213 11.356 -17.849 1.00 46.53 192 ASN A CA 1
ATOM 1531 C C . ASN A 1 192 ? -11.429 10.137 -18.370 1.00 46.53 192 ASN A C 1
ATOM 1533 O O . ASN A 1 192 ? -11.801 9.551 -19.388 1.00 46.53 192 ASN A O 1
ATOM 1537 N N . ASN A 1 193 ? -10.336 9.762 -17.705 1.00 52.50 193 ASN A N 1
ATOM 1538 C CA . ASN A 1 193 ? -9.582 8.554 -17.991 1.00 52.50 193 ASN A CA 1
ATOM 1539 C C . ASN A 1 193 ? -10.240 7.359 -17.288 1.00 52.50 193 ASN A C 1
ATOM 1541 O O . ASN A 1 193 ? -10.583 7.422 -16.113 1.00 52.50 193 ASN A O 1
ATOM 1545 N N . ARG A 1 194 ? -10.401 6.239 -18.003 1.00 48.78 194 ARG A N 1
ATOM 1546 C CA . ARG A 1 194 ? -10.909 4.989 -17.412 1.00 48.78 194 ARG A CA 1
ATOM 1547 C C . ARG A 1 194 ? -9.956 4.412 -16.358 1.00 48.78 194 ARG A C 1
ATOM 1549 O O . ARG A 1 194 ? -10.412 3.665 -15.504 1.00 48.78 194 ARG A O 1
ATOM 1556 N N . GLY A 1 195 ? -8.676 4.781 -16.412 1.00 50.97 195 GLY A N 1
ATOM 1557 C CA . GLY A 1 195 ? -7.690 4.578 -15.350 1.00 50.97 195 GLY A CA 1
ATOM 1558 C C . GLY A 1 195 ? -7.499 5.829 -14.493 1.00 50.97 195 GLY A C 1
ATOM 1559 O O . GLY A 1 195 ? -6.370 6.242 -14.295 1.00 50.97 195 GLY A O 1
ATOM 1560 N N . HIS A 1 196 ? -8.576 6.512 -14.100 1.00 59.75 196 HIS A N 1
ATOM 1561 C CA . HIS A 1 196 ? -8.519 7.563 -13.084 1.00 59.75 196 HIS A CA 1
ATOM 1562 C C . HIS A 1 196 ? -8.554 6.915 -11.699 1.00 59.75 196 HIS A C 1
ATOM 1564 O O . HIS A 1 196 ? -9.567 6.318 -11.320 1.00 59.75 196 HIS A O 1
ATOM 1570 N N . HIS A 1 197 ? -7.457 7.052 -10.957 1.00 61.25 197 HIS A N 1
ATOM 1571 C CA . HIS A 1 197 ? -7.170 6.276 -9.741 1.00 61.25 197 HIS A CA 1
ATOM 1572 C C . HIS A 1 197 ? -7.359 7.069 -8.449 1.00 61.25 197 HIS A C 1
ATOM 1574 O O . HIS A 1 197 ? -6.689 6.830 -7.447 1.00 61.25 197 HIS A O 1
ATOM 1580 N N . CYS A 1 198 ? -8.340 7.974 -8.458 1.00 73.31 198 CYS A N 1
ATOM 1581 C CA . CYS A 1 198 ? -8.622 8.944 -7.400 1.00 73.31 198 CYS A CA 1
ATOM 1582 C C . CYS A 1 198 ? -7.624 10.107 -7.364 1.00 73.31 198 CYS A C 1
ATOM 1584 O O . CYS A 1 198 ? -6.467 10.016 -7.775 1.00 73.31 198 CYS A O 1
ATOM 1586 N N . THR A 1 199 ? -8.090 11.228 -6.830 1.00 82.00 199 THR A N 1
ATOM 1587 C CA . THR A 1 199 ? -7.249 12.401 -6.601 1.00 82.00 199 THR A CA 1
ATOM 1588 C C . THR A 1 199 ? -6.171 12.118 -5.556 1.00 82.00 199 THR A C 1
ATOM 1590 O O . THR A 1 199 ? -6.399 11.320 -4.641 1.00 82.00 199 THR A O 1
ATOM 1593 N N . PRO A 1 200 ? -5.030 12.833 -5.605 1.00 85.44 200 PRO A N 1
ATOM 1594 C CA . PRO A 1 200 ? -4.005 12.775 -4.562 1.00 85.44 200 PRO A CA 1
ATOM 1595 C C . PRO A 1 200 ? -4.571 12.851 -3.137 1.00 85.44 200 PRO A C 1
ATOM 1597 O O . PRO A 1 200 ? -4.165 12.101 -2.249 1.00 85.44 200 PRO A O 1
ATOM 1600 N N . GLN A 1 201 ? -5.565 13.718 -2.920 1.00 83.62 201 GLN A N 1
ATOM 1601 C CA . GLN A 1 201 ? -6.154 13.914 -1.600 1.00 83.62 201 GLN A CA 1
ATOM 1602 C C . GLN A 1 201 ? -7.034 12.744 -1.151 1.00 83.62 201 GLN A C 1
ATOM 1604 O O . GLN A 1 201 ? -7.053 12.396 0.030 1.00 83.62 201 GLN A O 1
ATOM 1609 N N . GLU A 1 202 ? -7.767 12.124 -2.072 1.00 85.25 202 GLU A N 1
ATOM 1610 C CA . GLU A 1 202 ? -8.591 10.958 -1.758 1.00 85.25 202 GLU A CA 1
ATOM 1611 C C . GLU A 1 202 ? -7.722 9.773 -1.335 1.00 85.25 202 GLU A C 1
ATOM 1613 O O . GLU A 1 202 ? -8.025 9.151 -0.315 1.00 85.25 202 GLU A O 1
ATOM 1618 N N . ARG A 1 203 ? -6.606 9.534 -2.037 1.00 90.00 203 ARG A N 1
ATOM 1619 C CA . ARG A 1 203 ? -5.644 8.468 -1.711 1.00 90.00 203 ARG A CA 1
ATOM 1620 C C . ARG A 1 203 ? -5.009 8.668 -0.335 1.00 90.00 203 ARG A C 1
ATOM 1622 O O . ARG A 1 203 ? -5.005 7.762 0.497 1.00 90.00 203 ARG A O 1
ATOM 1629 N N . VAL A 1 204 ? -4.565 9.892 -0.030 1.00 87.62 204 VAL A N 1
ATOM 1630 C CA . VAL A 1 204 ? -4.050 10.255 1.306 1.00 87.62 204 VAL A CA 1
ATOM 1631 C C . VAL A 1 204 ? -5.099 10.027 2.392 1.00 87.62 204 VAL A C 1
ATOM 1633 O O . VAL A 1 204 ? -4.807 9.430 3.428 1.00 87.62 204 VAL A O 1
ATOM 1636 N N . ASN A 1 205 ? -6.336 10.458 2.154 1.00 87.44 205 ASN A N 1
ATOM 1637 C CA . ASN A 1 205 ? -7.420 10.320 3.123 1.00 87.44 205 ASN A CA 1
ATOM 1638 C C . ASN A 1 205 ? -7.827 8.862 3.357 1.00 87.44 205 ASN A C 1
ATOM 1640 O O . ASN A 1 205 ? -8.237 8.517 4.469 1.00 87.44 205 ASN A O 1
ATOM 1644 N N . ALA A 1 206 ? -7.721 8.017 2.334 1.00 91.00 206 ALA A N 1
ATOM 1645 C CA . ALA A 1 206 ? -7.916 6.582 2.446 1.00 91.00 206 ALA A CA 1
ATOM 1646 C C . ALA A 1 206 ? -6.802 5.924 3.270 1.00 91.00 206 ALA A C 1
ATOM 1648 O O . ALA A 1 206 ? -7.099 5.289 4.283 1.00 91.00 206 ALA A O 1
ATOM 1649 N N . GLY A 1 207 ? -5.530 6.164 2.939 1.00 91.88 207 GLY A N 1
ATOM 1650 C CA . GLY A 1 207 ? -4.407 5.671 3.746 1.00 91.88 207 GLY A CA 1
ATOM 1651 C C . GLY A 1 207 ? -4.487 6.117 5.208 1.00 91.88 207 GLY A C 1
ATOM 1652 O O . GLY A 1 207 ? -4.261 5.328 6.128 1.00 91.88 207 GLY A O 1
ATOM 1653 N N . TYR A 1 208 ? -4.915 7.359 5.443 1.00 89.56 208 TYR A N 1
ATOM 1654 C CA . TYR A 1 208 ? -5.092 7.914 6.784 1.00 89.56 208 TYR A CA 1
ATOM 1655 C C . TYR A 1 208 ? -6.224 7.232 7.566 1.00 89.56 208 TYR A C 1
ATOM 1657 O O . TYR A 1 208 ? -6.090 6.976 8.766 1.00 89.56 208 TYR A O 1
ATOM 1665 N N . LEU A 1 209 ? -7.333 6.888 6.900 1.00 90.81 209 LEU A N 1
ATOM 1666 C CA . LEU A 1 209 ? -8.397 6.066 7.487 1.00 90.81 209 LEU A CA 1
ATOM 1667 C C . LEU A 1 209 ? -7.850 4.704 7.948 1.00 90.81 209 LEU A C 1
ATOM 1669 O O . LEU A 1 209 ? -8.146 4.266 9.064 1.00 90.81 209 LEU A O 1
ATOM 1673 N N . GLY A 1 210 ? -7.023 4.073 7.116 1.00 93.00 210 GLY A N 1
ATOM 1674 C CA . GLY A 1 210 ? -6.307 2.844 7.438 1.00 93.00 210 GLY A CA 1
ATOM 1675 C C . GLY A 1 210 ? -5.467 2.944 8.701 1.00 93.00 210 GLY A C 1
ATOM 1676 O O . GLY A 1 210 ? -5.648 2.180 9.652 1.00 93.00 210 GLY A O 1
ATOM 1677 N N . MET A 1 211 ? -4.584 3.942 8.738 1.00 90.06 211 MET A N 1
ATOM 1678 C CA . MET A 1 211 ? -3.703 4.180 9.880 1.00 90.06 211 MET A CA 1
ATOM 1679 C C . MET A 1 211 ? -4.492 4.434 11.166 1.00 90.06 211 MET A C 1
ATOM 1681 O O . MET A 1 211 ? -4.231 3.789 12.176 1.00 90.06 211 MET A O 1
ATOM 1685 N N . ASN A 1 212 ? -5.517 5.289 11.144 1.00 86.25 212 ASN A N 1
ATOM 1686 C CA . ASN A 1 212 ? -6.352 5.519 12.328 1.00 86.25 212 ASN A CA 1
ATOM 1687 C C . ASN A 1 212 ? -7.064 4.257 12.817 1.00 86.25 212 ASN A C 1
ATOM 1689 O O . ASN A 1 212 ? -7.208 4.049 14.023 1.00 86.25 212 ASN A O 1
ATOM 1693 N N . THR A 1 213 ? -7.483 3.396 11.892 1.00 89.31 213 THR A N 1
ATOM 1694 C CA . THR A 1 213 ? -8.090 2.107 12.237 1.00 89.31 213 THR A CA 1
ATOM 1695 C C . THR A 1 213 ? -7.079 1.199 12.940 1.00 89.31 213 THR A C 1
ATOM 1697 O O . THR A 1 213 ? -7.431 0.549 13.924 1.00 89.31 213 THR A O 1
ATOM 1700 N N . ALA A 1 214 ? -5.810 1.210 12.518 1.00 88.62 214 ALA A N 1
ATOM 1701 C CA . ALA A 1 214 ? -4.731 0.489 13.193 1.00 88.62 214 ALA A CA 1
ATOM 1702 C C . ALA A 1 214 ? -4.379 1.092 14.569 1.00 88.62 214 ALA A C 1
ATOM 1704 O O . ALA A 1 214 ? -4.198 0.332 15.520 1.00 88.62 214 ALA A O 1
ATOM 1705 N N . ILE A 1 215 ? -4.369 2.426 14.727 1.00 83.12 215 ILE A N 1
ATOM 1706 C CA . ILE A 1 215 ? -4.213 3.082 16.045 1.00 83.12 215 ILE A CA 1
ATOM 1707 C C . ILE A 1 215 ? -5.310 2.600 16.993 1.00 83.12 215 ILE A C 1
ATOM 1709 O O . ILE A 1 215 ? -5.028 2.156 18.106 1.00 83.12 215 ILE A O 1
ATOM 1713 N N . PHE A 1 216 ? -6.564 2.667 16.543 1.00 84.06 216 PHE A N 1
ATOM 1714 C CA . PHE A 1 216 ? -7.707 2.250 17.343 1.00 84.06 216 PHE A CA 1
ATOM 1715 C C . PHE A 1 216 ? -7.627 0.763 17.704 1.00 84.06 216 PHE A C 1
ATOM 1717 O O . PHE A 1 216 ? -7.870 0.406 18.858 1.00 84.06 216 PHE A O 1
ATOM 1724 N N . ALA A 1 217 ? -7.247 -0.093 16.750 1.00 84.56 217 ALA A N 1
ATOM 1725 C CA . ALA A 1 217 ? -7.059 -1.520 16.984 1.00 84.56 217 ALA A CA 1
ATOM 1726 C C . ALA A 1 217 ? -6.030 -1.778 18.095 1.00 84.56 217 ALA A C 1
ATOM 1728 O O . ALA A 1 217 ? -6.327 -2.467 19.069 1.00 84.56 217 ALA A O 1
ATOM 1729 N N . LEU A 1 218 ? -4.856 -1.149 17.996 1.00 80.62 218 LEU A N 1
ATOM 1730 C CA . LEU A 1 218 ? -3.771 -1.277 18.970 1.00 80.62 218 LEU A CA 1
ATOM 1731 C C . LEU A 1 218 ? -4.172 -0.777 20.362 1.00 80.62 218 LEU A C 1
ATOM 1733 O O . LEU A 1 218 ? -3.942 -1.464 21.354 1.00 80.62 218 LEU A O 1
ATOM 1737 N N . GLN A 1 219 ? -4.807 0.393 20.450 1.00 80.69 219 GLN A N 1
ATOM 1738 C CA . GLN A 1 219 ? -5.218 0.988 21.727 1.00 80.69 219 GLN A CA 1
ATOM 1739 C C . GLN A 1 219 ? -6.263 0.153 22.475 1.00 80.69 219 GLN A C 1
ATOM 1741 O O . GLN A 1 219 ? -6.314 0.198 23.703 1.00 80.69 219 GLN A O 1
ATOM 1746 N N . ASN A 1 220 ? -7.086 -0.599 21.743 1.00 81.81 220 ASN A N 1
ATOM 1747 C CA . ASN A 1 220 ? -8.186 -1.376 22.306 1.00 81.81 220 ASN A CA 1
ATOM 1748 C C . ASN A 1 220 ? -7.923 -2.891 22.302 1.00 81.81 220 ASN A C 1
ATOM 1750 O O . ASN A 1 220 ? -8.797 -3.652 22.711 1.00 81.81 220 ASN A O 1
ATOM 1754 N N . GLY A 1 221 ? -6.747 -3.342 21.847 1.00 81.56 221 GLY A N 1
ATOM 1755 C CA . GLY A 1 221 ? -6.426 -4.768 21.727 1.00 81.56 221 GLY A CA 1
ATOM 1756 C C . GLY A 1 221 ? -7.350 -5.517 20.761 1.00 81.56 221 GLY A C 1
ATOM 1757 O O . GLY A 1 221 ? -7.666 -6.682 20.993 1.00 81.56 221 GLY A O 1
ATOM 1758 N N . ILE A 1 222 ? -7.823 -4.842 19.711 1.00 85.06 222 ILE A N 1
ATOM 1759 C CA . ILE A 1 222 ? -8.730 -5.408 18.711 1.00 85.06 222 ILE A CA 1
ATOM 1760 C C . ILE A 1 222 ? -7.917 -6.013 17.568 1.00 85.06 222 ILE A C 1
ATOM 1762 O O . ILE A 1 222 ? -6.977 -5.407 17.056 1.00 85.06 222 ILE A O 1
ATOM 1766 N N . SER A 1 223 ? -8.334 -7.202 17.152 1.00 85.31 223 SER A N 1
ATOM 1767 C CA . SER A 1 223 ? -7.960 -7.822 15.887 1.00 85.31 223 SER A CA 1
ATOM 1768 C C . SER A 1 223 ? -9.120 -7.648 14.898 1.00 85.31 223 SER A C 1
ATOM 1770 O O . SER A 1 223 ? -10.273 -7.828 15.293 1.00 85.31 223 SER A O 1
ATOM 1772 N N . TYR A 1 224 ? -8.824 -7.299 13.643 1.00 88.94 224 TYR A N 1
ATOM 1773 C CA . TYR A 1 224 ? -9.828 -7.136 12.591 1.00 88.94 224 TYR A CA 1
ATOM 1774 C C . TYR A 1 224 ? -9.605 -8.140 11.465 1.00 88.94 224 TYR A C 1
ATOM 1776 O O . TYR A 1 224 ? -8.594 -8.083 10.771 1.00 88.94 224 TYR A O 1
ATOM 1784 N N . SER A 1 225 ? -10.592 -8.992 11.195 1.00 92.00 225 SER A N 1
ATOM 1785 C CA . SER A 1 225 ? -10.563 -9.831 9.993 1.00 92.00 225 SER A CA 1
ATOM 1786 C C . SER A 1 225 ? -10.530 -8.976 8.715 1.00 92.00 225 SER A C 1
ATOM 1788 O O . SER A 1 225 ? -10.887 -7.792 8.724 1.00 92.00 225 SER A O 1
ATOM 1790 N N . TYR A 1 226 ? -10.175 -9.579 7.573 1.00 93.81 226 TYR A N 1
ATOM 1791 C CA . TYR A 1 226 ? -10.291 -8.884 6.284 1.00 93.81 226 TYR A CA 1
ATOM 1792 C C . TYR A 1 226 ? -11.713 -8.372 6.044 1.00 93.81 226 TYR A C 1
ATOM 1794 O O . TYR A 1 226 ? -11.886 -7.290 5.492 1.00 93.81 226 TYR A O 1
ATOM 1802 N N . LEU A 1 227 ? -12.726 -9.138 6.465 1.00 93.19 227 LEU A N 1
ATOM 1803 C CA . LEU A 1 227 ? -14.124 -8.760 6.303 1.00 93.19 227 LEU A CA 1
ATOM 1804 C C . LEU A 1 227 ? -14.489 -7.556 7.180 1.00 93.19 227 LEU A C 1
ATOM 1806 O O . LEU A 1 227 ? -15.198 -6.670 6.706 1.00 93.19 227 LEU A O 1
ATOM 1810 N N . ASP A 1 228 ? -13.983 -7.487 8.415 1.00 94.12 228 ASP A N 1
ATOM 1811 C CA . ASP A 1 228 ? -14.183 -6.321 9.283 1.00 94.12 228 ASP A CA 1
ATOM 1812 C C . ASP A 1 228 ? -13.575 -5.070 8.646 1.00 94.12 228 ASP A C 1
ATOM 1814 O O . ASP A 1 228 ? -14.239 -4.039 8.545 1.00 94.12 228 ASP A O 1
ATOM 1818 N N . LEU A 1 229 ? -12.332 -5.169 8.162 1.00 94.69 229 LEU A N 1
ATOM 1819 C CA . LEU A 1 229 ? -11.643 -4.064 7.495 1.00 94.69 229 LEU A CA 1
ATOM 1820 C C . LEU A 1 229 ? -12.372 -3.632 6.215 1.00 94.69 229 LEU A C 1
ATOM 1822 O O . LEU A 1 229 ? -12.623 -2.441 6.044 1.00 94.69 229 LEU A O 1
ATOM 1826 N N . HIS A 1 230 ? -12.799 -4.581 5.376 1.00 93.50 230 HIS A N 1
ATOM 1827 C CA . HIS A 1 230 ? -13.592 -4.312 4.171 1.00 93.50 230 HIS A CA 1
ATOM 1828 C C . HIS A 1 230 ? -14.885 -3.555 4.502 1.00 93.50 230 HIS A C 1
ATOM 1830 O O . HIS A 1 230 ? -15.210 -2.534 3.895 1.00 93.50 230 HIS A O 1
ATOM 1836 N N . GLN A 1 231 ? -15.610 -3.995 5.534 1.00 91.38 231 GLN A N 1
ATOM 1837 C CA . GLN A 1 231 ? -16.830 -3.325 5.977 1.00 91.38 231 GLN A CA 1
ATOM 1838 C C . GLN A 1 231 ? -16.550 -1.935 6.556 1.00 91.38 231 GLN A C 1
ATOM 1840 O O . GLN A 1 231 ? -17.283 -0.989 6.258 1.00 91.38 231 GLN A O 1
ATOM 1845 N N . ILE A 1 232 ? -15.515 -1.779 7.385 1.00 91.31 232 ILE A N 1
ATOM 1846 C CA . ILE A 1 232 ? -15.137 -0.487 7.968 1.00 91.31 232 ILE A CA 1
ATOM 1847 C C . ILE A 1 232 ? -14.779 0.495 6.851 1.00 91.31 232 ILE A C 1
ATOM 1849 O O . ILE A 1 232 ? -15.351 1.587 6.793 1.00 91.31 232 ILE A O 1
ATOM 1853 N N . PHE A 1 233 ? -13.876 0.115 5.950 1.00 93.06 233 PHE A N 1
ATOM 1854 C CA . PHE A 1 233 ? -13.391 1.000 4.898 1.00 93.06 233 PHE A CA 1
ATOM 1855 C C . PHE A 1 233 ? -14.468 1.287 3.861 1.00 93.06 233 PHE A C 1
ATOM 1857 O O . PHE A 1 233 ? -14.743 2.460 3.609 1.00 93.06 233 PHE A O 1
ATOM 1864 N N . GLY A 1 234 ? -15.165 0.267 3.356 1.00 86.94 234 GLY A N 1
ATOM 1865 C CA . GLY A 1 234 ? -16.268 0.442 2.412 1.00 86.94 234 GLY A CA 1
ATOM 1866 C C . GLY A 1 234 ? -17.349 1.392 2.938 1.00 86.94 234 GLY A C 1
ATOM 1867 O O . GLY A 1 234 ? -17.754 2.323 2.240 1.00 86.94 234 GLY A O 1
ATOM 1868 N N . ASN A 1 235 ? -17.758 1.245 4.206 1.00 85.62 235 ASN A N 1
ATOM 1869 C CA . ASN A 1 235 ? -18.761 2.124 4.816 1.00 85.62 235 ASN A CA 1
ATOM 1870 C C . ASN A 1 235 ? -18.275 3.572 4.980 1.00 85.62 235 ASN A C 1
ATOM 1872 O O . ASN A 1 235 ? -19.060 4.508 4.815 1.00 85.62 235 ASN A O 1
ATOM 1876 N N . GLN A 1 236 ? -17.009 3.782 5.348 1.00 85.38 236 GLN A N 1
ATOM 1877 C CA . GLN A 1 236 ? -16.459 5.129 5.539 1.00 85.38 236 GLN A CA 1
ATOM 1878 C C . GLN A 1 236 ? -16.195 5.833 4.205 1.00 85.38 236 GLN A C 1
ATOM 1880 O O . GLN A 1 236 ? -16.482 7.023 4.074 1.00 85.38 236 GLN A O 1
ATOM 1885 N N . LEU A 1 237 ? -15.706 5.104 3.202 1.00 83.38 237 LEU A N 1
ATOM 1886 C CA . LEU A 1 237 ? -15.481 5.629 1.858 1.00 83.38 237 LEU A CA 1
ATOM 1887 C C . LEU A 1 237 ? -16.810 5.989 1.178 1.00 83.38 237 LEU A C 1
ATOM 1889 O O . LEU A 1 237 ? -16.925 7.089 0.640 1.00 83.38 237 LEU A O 1
ATOM 1893 N N . ALA A 1 238 ? -17.845 5.149 1.299 1.00 78.31 238 ALA A N 1
ATOM 1894 C CA . ALA A 1 238 ? -19.175 5.431 0.749 1.00 78.31 238 ALA A CA 1
ATOM 1895 C C . ALA A 1 238 ? -19.833 6.683 1.361 1.00 78.31 238 ALA A C 1
ATOM 1897 O O . ALA A 1 238 ? -20.502 7.437 0.658 1.00 78.31 238 ALA A O 1
ATOM 1898 N N . LYS A 1 239 ? -19.624 6.950 2.659 1.00 71.94 239 LYS A N 1
ATOM 1899 C CA . LYS A 1 239 ? -20.115 8.186 3.301 1.00 71.94 239 LYS A CA 1
ATOM 1900 C C . LYS A 1 239 ? -19.472 9.438 2.703 1.00 71.94 239 LYS A C 1
ATOM 1902 O O . LYS A 1 239 ? -20.155 10.440 2.522 1.00 71.94 239 LYS A O 1
ATOM 1907 N N . LYS A 1 240 ? -18.182 9.364 2.366 1.00 66.62 240 LYS A N 1
ATOM 1908 C CA . LYS A 1 240 ? -17.416 10.488 1.808 1.00 66.62 240 LYS A CA 1
ATOM 1909 C C . LYS A 1 240 ? -17.712 10.762 0.331 1.00 66.62 240 LYS A C 1
ATOM 1911 O O . LYS A 1 240 ? -17.500 11.881 -0.113 1.00 66.62 240 LYS A O 1
ATOM 1916 N N . GLU A 1 241 ? -18.233 9.792 -0.424 1.00 63.47 241 GLU A N 1
ATOM 1917 C CA . GLU A 1 241 ? -18.659 9.995 -1.824 1.00 63.47 241 GLU A CA 1
ATOM 1918 C C . GLU A 1 241 ? -19.830 10.979 -1.973 1.00 63.47 241 GLU A C 1
ATOM 1920 O O . GLU A 1 241 ? -20.030 11.537 -3.049 1.00 63.47 241 GLU A O 1
ATOM 1925 N N . GLY A 1 242 ? -20.593 11.212 -0.900 1.00 53.41 242 GLY A N 1
ATOM 1926 C CA . GLY A 1 242 ? -21.682 12.191 -0.865 1.00 53.41 242 GLY A CA 1
ATOM 1927 C C . GLY A 1 242 ? -21.280 13.583 -0.369 1.00 53.41 242 GLY A C 1
ATOM 1928 O O . GLY A 1 242 ? -22.138 14.464 -0.310 1.00 53.41 242 GLY A O 1
ATOM 1929 N N . GLU A 1 243 ? -20.018 13.793 0.016 1.00 52.16 243 GLU A N 1
ATOM 1930 C CA . GLU A 1 243 ? -19.553 15.047 0.610 1.00 52.16 243 GLU A CA 1
ATOM 1931 C C . GLU A 1 243 ? -18.794 15.939 -0.390 1.00 52.16 243 GLU A C 1
ATOM 1933 O O . GLU A 1 243 ? -18.072 15.477 -1.271 1.00 52.16 243 GLU A O 1
ATOM 1938 N N . SER A 1 244 ? -18.959 17.257 -0.240 1.00 47.69 244 SER A N 1
ATOM 1939 C CA . SER A 1 244 ? -18.202 18.287 -0.965 1.00 47.69 244 SER A CA 1
ATOM 1940 C C . SER A 1 244 ? -16.694 18.142 -0.719 1.00 47.69 244 SER A C 1
ATOM 1942 O O . SER A 1 244 ? -16.277 17.902 0.410 1.00 47.69 244 SER A O 1
ATOM 1944 N N . THR A 1 245 ? -15.849 18.405 -1.724 1.00 50.91 245 THR A N 1
ATOM 1945 C CA . THR A 1 245 ? -14.374 18.431 -1.584 1.00 50.91 245 THR A CA 1
ATOM 1946 C C . THR A 1 245 ? -13.876 19.351 -0.461 1.00 50.91 245 THR A C 1
ATOM 1948 O O . THR A 1 245 ? -12.774 19.161 0.044 1.00 50.91 245 THR A O 1
ATOM 1951 N N . SER A 1 246 ? -14.696 20.305 -0.006 1.00 47.25 246 SER A N 1
ATOM 1952 C CA . SER A 1 246 ? -14.405 21.186 1.132 1.00 47.25 246 SER A CA 1
ATOM 1953 C C . SER A 1 246 ? -14.425 20.515 2.517 1.00 47.25 246 SER A C 1
ATOM 1955 O O . SER A 1 246 ? -14.067 21.180 3.485 1.00 47.25 246 SER A O 1
ATOM 1957 N N . THR A 1 247 ? -14.879 19.261 2.658 1.00 51.75 247 THR A N 1
ATOM 1958 C CA . THR A 1 247 ? -14.850 18.504 3.936 1.00 51.75 247 THR A CA 1
ATOM 1959 C C . THR A 1 247 ? -13.763 17.430 3.977 1.00 51.75 247 THR A C 1
ATOM 1961 O O . THR A 1 247 ? -13.569 16.777 5.004 1.00 51.75 247 THR A O 1
ATOM 1964 N N . GLN A 1 248 ? -13.020 17.249 2.883 1.00 58.53 248 GLN A N 1
ATOM 1965 C CA . GLN A 1 248 ? -11.872 16.355 2.852 1.00 58.53 248 GLN A CA 1
ATOM 1966 C C . GLN A 1 248 ? -10.719 16.970 3.654 1.00 58.53 248 GLN A C 1
ATOM 1968 O O . GLN A 1 248 ? -10.353 18.125 3.427 1.00 58.53 248 GLN A O 1
ATOM 1973 N N . LEU A 1 249 ? -10.131 16.179 4.562 1.00 62.00 249 LEU A N 1
ATOM 1974 C CA . LEU A 1 249 ? -8.852 16.530 5.188 1.00 62.00 249 LEU A CA 1
ATOM 1975 C C . LEU A 1 249 ? -7.857 16.841 4.076 1.00 62.00 249 LEU A C 1
ATOM 1977 O O . LEU A 1 249 ? -7.816 16.103 3.088 1.00 62.00 249 LEU A O 1
ATOM 1981 N N . GLN A 1 250 ? -7.121 17.938 4.213 1.00 76.19 250 GLN A N 1
ATOM 1982 C CA . GLN A 1 250 ? -6.043 18.288 3.301 1.00 76.19 250 GLN A CA 1
ATOM 1983 C C . GLN A 1 250 ? -4.782 17.515 3.687 1.00 76.19 250 GLN A C 1
ATOM 1985 O O . GLN A 1 250 ? -4.613 17.111 4.837 1.00 76.19 250 GLN A O 1
ATOM 1990 N N . TYR A 1 251 ? -3.866 17.322 2.737 1.00 71.62 251 TYR A N 1
ATOM 1991 C CA . TYR A 1 251 ? -2.584 16.660 2.981 1.00 71.62 251 TYR A CA 1
ATOM 1992 C C . TYR A 1 251 ? -1.861 17.267 4.189 1.00 71.62 251 TYR A C 1
ATOM 1994 O O . TYR A 1 251 ? -1.412 16.536 5.067 1.00 71.62 251 TYR A O 1
ATOM 2002 N N . GLN A 1 252 ? -1.845 18.599 4.285 1.00 72.31 252 GLN A N 1
ATOM 2003 C CA . GLN A 1 252 ? -1.220 19.288 5.409 1.00 72.31 252 GLN A CA 1
ATOM 2004 C C . GLN A 1 252 ? -1.910 18.985 6.747 1.00 72.31 252 GLN A C 1
ATOM 2006 O O . GLN A 1 252 ? -1.220 18.796 7.737 1.00 72.31 252 GLN A O 1
ATOM 2011 N N . ASP A 1 253 ? -3.240 18.838 6.781 1.00 72.75 253 ASP A N 1
ATOM 2012 C CA . ASP A 1 253 ? -3.956 18.485 8.016 1.00 72.75 253 ASP A CA 1
ATOM 2013 C C . ASP A 1 253 ? -3.556 17.091 8.525 1.00 72.75 253 ASP A C 1
ATOM 2015 O O . ASP A 1 253 ? -3.509 16.854 9.733 1.00 72.75 253 ASP A O 1
ATOM 2019 N N . VAL A 1 254 ? -3.270 16.163 7.603 1.00 69.69 254 VAL A N 1
ATOM 2020 C CA . VAL A 1 254 ? -2.786 14.816 7.935 1.00 69.69 254 VAL A CA 1
ATOM 2021 C C . VAL A 1 254 ? -1.372 14.885 8.503 1.00 69.69 254 VAL A C 1
ATOM 2023 O O . VAL A 1 254 ? -1.129 14.298 9.553 1.00 69.69 254 VAL A O 1
ATOM 2026 N N . ILE A 1 255 ? -0.466 15.632 7.868 1.00 73.12 255 ILE A N 1
ATOM 2027 C CA . ILE A 1 255 ? 0.906 15.813 8.367 1.00 73.12 255 ILE A CA 1
ATOM 2028 C C . ILE A 1 255 ? 0.904 16.498 9.741 1.00 73.12 255 ILE A C 1
ATOM 2030 O O . ILE A 1 255 ? 1.501 15.979 10.681 1.00 73.12 255 ILE A O 1
ATOM 2034 N N . ASP A 1 256 ? 0.142 17.579 9.908 1.00 72.81 256 ASP A N 1
ATOM 2035 C CA . ASP A 1 256 ? 0.005 18.290 11.183 1.00 72.81 256 ASP A CA 1
ATOM 2036 C C . ASP A 1 256 ? -0.570 17.387 12.287 1.00 72.81 256 ASP A C 1
ATOM 2038 O O . ASP A 1 256 ? -0.231 17.521 13.466 1.00 72.81 256 ASP A O 1
ATOM 2042 N N . TYR A 1 257 ? -1.491 16.482 11.938 1.00 68.94 257 TYR A N 1
ATOM 2043 C CA . TYR A 1 257 ? -2.013 15.498 12.881 1.00 68.94 257 TYR A CA 1
ATOM 2044 C C . TYR A 1 257 ? -0.945 14.481 13.279 1.00 68.94 257 TYR A C 1
ATOM 2046 O O . TYR A 1 257 ? -0.834 14.185 14.468 1.00 68.94 257 TYR A O 1
ATOM 2054 N N . LEU A 1 258 ? -0.168 13.969 12.318 1.00 65.88 258 LEU A N 1
ATOM 2055 C CA . LEU A 1 258 ? 0.928 13.036 12.580 1.00 65.88 258 LEU A CA 1
ATOM 2056 C C . LEU A 1 258 ? 1.951 13.652 13.526 1.00 65.88 258 LEU A C 1
ATOM 2058 O O . LEU A 1 258 ? 2.265 13.038 14.535 1.00 65.88 258 LEU A O 1
ATOM 2062 N N . GLU A 1 259 ? 2.384 14.885 13.278 1.00 69.75 259 GLU A N 1
ATOM 2063 C CA . GLU A 1 259 ? 3.292 15.608 14.176 1.00 69.75 259 GLU A CA 1
ATOM 2064 C C . GLU A 1 259 ? 2.704 15.724 15.594 1.00 69.75 259 GLU A C 1
ATOM 2066 O O . GLU A 1 259 ? 3.346 15.345 16.572 1.00 69.75 259 GLU A O 1
ATOM 2071 N N . LYS A 1 260 ? 1.426 16.113 15.714 1.00 67.38 260 LYS A N 1
ATOM 2072 C CA . LYS A 1 260 ? 0.733 16.210 17.014 1.00 67.38 260 LYS A CA 1
ATOM 2073 C C . LYS A 1 260 ? 0.581 14.881 17.745 1.00 67.38 260 LYS A C 1
ATOM 2075 O O . LYS A 1 260 ? 0.503 14.883 18.973 1.00 67.38 260 LYS A O 1
ATOM 2080 N N . ILE A 1 261 ? 0.425 13.761 17.039 1.00 60.22 261 ILE A N 1
ATOM 2081 C CA . ILE A 1 261 ? 0.416 12.443 17.689 1.00 60.22 261 ILE A CA 1
ATOM 2082 C C . ILE A 1 261 ? 1.835 11.943 17.958 1.00 60.22 261 ILE A C 1
ATOM 2084 O O . ILE A 1 261 ? 2.008 11.221 18.930 1.00 60.22 261 ILE A O 1
ATOM 2088 N N . GLY A 1 262 ? 2.833 12.369 17.177 1.00 57.34 262 GLY A N 1
ATOM 2089 C CA . GLY A 1 262 ? 4.263 12.212 17.458 1.00 57.34 262 GLY A CA 1
ATOM 2090 C C . GLY A 1 262 ? 4.600 12.633 18.869 1.00 57.34 262 GLY A C 1
ATOM 2091 O O . GLY A 1 262 ? 5.075 11.826 19.663 1.00 57.34 262 GLY A O 1
ATOM 2092 N N . ASP A 1 263 ? 4.175 13.844 19.204 1.00 54.81 263 ASP A N 1
ATOM 2093 C CA . ASP A 1 263 ? 4.351 14.443 20.523 1.00 54.81 263 ASP A CA 1
ATOM 2094 C C . ASP A 1 263 ? 3.501 13.796 21.636 1.00 54.81 263 ASP A C 1
ATOM 2096 O O . ASP A 1 263 ? 3.679 14.120 22.803 1.00 54.81 263 ASP A O 1
ATOM 2100 N N . ARG A 1 264 ? 2.520 12.941 21.305 1.00 50.31 264 ARG A N 1
ATOM 2101 C CA . ARG A 1 264 ? 1.611 12.284 22.277 1.00 50.31 264 ARG A CA 1
ATOM 2102 C C . ARG A 1 264 ? 1.853 10.785 22.438 1.00 50.31 264 ARG A C 1
ATOM 2104 O O . ARG A 1 264 ? 1.249 10.163 23.313 1.00 50.31 264 ARG A O 1
ATOM 2111 N N . ILE A 1 265 ? 2.611 10.188 21.526 1.00 46.72 265 ILE A N 1
ATOM 2112 C CA . ILE A 1 265 ? 2.960 8.763 21.498 1.00 46.72 265 ILE A CA 1
ATOM 2113 C C . ILE A 1 265 ? 4.372 8.559 22.097 1.00 46.72 265 ILE A C 1
ATOM 2115 O O . ILE A 1 265 ? 4.859 7.427 22.164 1.00 46.72 265 ILE A O 1
ATOM 2119 N N . ASP A 1 266 ? 4.997 9.625 22.607 1.00 45.56 266 ASP A N 1
ATOM 2120 C CA . ASP A 1 266 ? 6.270 9.591 23.319 1.00 45.56 266 ASP A CA 1
ATOM 2121 C C . ASP A 1 266 ? 6.233 8.688 24.572 1.00 45.56 266 ASP A C 1
ATOM 2123 O O . ASP A 1 266 ? 5.250 8.598 25.306 1.00 45.56 266 ASP A O 1
ATOM 2127 N N . GLU A 1 267 ? 7.330 7.931 24.713 1.00 44.31 267 GLU A N 1
ATOM 2128 C CA . GLU A 1 267 ? 7.717 6.897 25.696 1.00 44.31 267 GLU A CA 1
ATOM 2129 C C . GLU A 1 267 ? 6.696 5.797 26.069 1.00 44.31 267 GLU A C 1
ATOM 2131 O O . GLU A 1 267 ? 7.038 4.614 26.015 1.00 44.31 267 GLU A O 1
ATOM 2136 N N . GLU A 1 268 ? 5.447 6.117 26.403 1.00 44.25 268 GLU A N 1
ATOM 2137 C CA . GLU A 1 268 ? 4.483 5.167 26.980 1.00 44.25 268 GLU A CA 1
ATOM 2138 C C . GLU A 1 268 ? 3.568 4.511 25.925 1.00 44.25 268 GLU A C 1
ATOM 2140 O O . GLU A 1 268 ? 3.147 3.356 26.066 1.00 44.25 268 GLU A O 1
ATOM 2145 N N . GLY A 1 269 ? 3.278 5.231 24.834 1.00 44.47 269 GLY A N 1
ATOM 2146 C CA . GLY A 1 269 ? 2.415 4.767 23.743 1.00 44.47 269 GLY A CA 1
ATOM 2147 C C . GLY A 1 269 ? 3.090 3.714 22.866 1.00 44.47 269 GLY A C 1
ATOM 2148 O O . GLY A 1 269 ? 2.526 2.641 22.638 1.00 44.47 269 GLY A O 1
ATOM 2149 N N . PHE A 1 270 ? 4.326 3.979 22.432 1.00 46.00 270 PHE A N 1
ATOM 2150 C CA . PHE A 1 270 ? 5.085 3.038 21.603 1.00 46.00 270 PHE A CA 1
ATOM 2151 C C . PHE A 1 270 ? 5.510 1.786 22.386 1.00 46.00 270 PHE A C 1
ATOM 2153 O O . PHE A 1 270 ? 5.429 0.691 21.841 1.00 46.00 270 PHE A O 1
ATOM 2160 N N . HIS A 1 271 ? 5.819 1.891 23.688 1.00 43.81 271 HIS A N 1
ATOM 2161 C CA . HIS A 1 271 ? 6.083 0.716 24.535 1.00 43.81 271 HIS A CA 1
ATOM 2162 C C . HIS A 1 271 ? 4.856 -0.199 24.676 1.00 43.81 271 HIS A C 1
ATOM 2164 O O . HIS A 1 271 ? 5.005 -1.418 24.739 1.00 43.81 271 HIS A O 1
ATOM 2170 N N . LYS A 1 272 ? 3.625 0.334 24.704 1.00 46.06 272 LYS A N 1
ATOM 2171 C CA . LYS A 1 272 ? 2.409 -0.504 24.665 1.00 46.06 272 LYS A CA 1
ATOM 2172 C C . LYS A 1 272 ? 2.225 -1.176 23.304 1.00 46.06 272 LYS A C 1
ATOM 2174 O O . LYS A 1 272 ? 1.886 -2.355 23.265 1.00 46.06 272 LYS A O 1
ATOM 2179 N N . VAL A 1 273 ? 2.487 -0.460 22.210 1.00 41.31 273 VAL A N 1
ATOM 2180 C CA . VAL A 1 273 ? 2.426 -1.006 20.843 1.00 41.31 273 VAL A CA 1
ATOM 2181 C C . VAL A 1 273 ? 3.497 -2.085 20.622 1.00 41.31 273 VAL A C 1
ATOM 2183 O O . VAL A 1 273 ? 3.183 -3.144 20.086 1.00 41.31 273 VAL A O 1
ATOM 2186 N N . GLU A 1 274 ? 4.728 -1.894 21.100 1.00 42.47 274 GLU A N 1
ATOM 2187 C CA . GLU A 1 274 ? 5.801 -2.899 21.053 1.00 42.47 274 GLU A CA 1
ATOM 2188 C C . GLU A 1 274 ? 5.517 -4.111 21.950 1.00 42.47 274 GLU A C 1
ATOM 2190 O O . GLU A 1 274 ? 5.714 -5.245 21.516 1.00 42.47 274 GLU A O 1
ATOM 2195 N N . ASN A 1 275 ? 4.973 -3.910 23.156 1.00 42.97 275 ASN A N 1
ATOM 2196 C CA . ASN A 1 275 ? 4.574 -5.014 24.038 1.00 42.97 275 ASN A CA 1
ATOM 2197 C C . ASN A 1 275 ? 3.410 -5.845 23.468 1.00 42.97 275 ASN A C 1
ATOM 2199 O O . ASN A 1 275 ? 3.349 -7.049 23.713 1.00 42.97 275 ASN A O 1
ATOM 2203 N N . LEU A 1 276 ? 2.498 -5.234 22.700 1.00 41.09 276 LEU A N 1
ATOM 2204 C CA . LEU A 1 276 ? 1.439 -5.951 21.979 1.00 41.09 276 LEU A CA 1
ATOM 2205 C C . LEU A 1 276 ? 1.985 -6.687 20.743 1.00 41.09 276 LEU A C 1
ATOM 2207 O O . LEU A 1 276 ? 1.560 -7.807 20.468 1.00 41.09 276 LEU A O 1
ATOM 2211 N N . ARG A 1 277 ? 2.968 -6.108 20.038 1.00 45.44 277 ARG A N 1
ATOM 2212 C CA . ARG A 1 277 ? 3.670 -6.737 18.900 1.00 45.44 277 ARG A CA 1
ATOM 2213 C C . ARG A 1 277 ? 4.550 -7.924 19.311 1.00 45.44 277 ARG A C 1
ATOM 2215 O O . ARG A 1 277 ? 4.669 -8.869 18.541 1.00 45.44 277 ARG A O 1
ATOM 2222 N N . GLY A 1 278 ? 5.143 -7.885 20.508 1.00 41.06 278 GLY A N 1
ATOM 2223 C CA . GLY A 1 278 ? 6.000 -8.944 21.058 1.00 41.06 278 GLY A CA 1
ATOM 2224 C C . GLY A 1 278 ? 5.255 -10.177 21.583 1.00 41.06 278 GLY A C 1
ATOM 2225 O O . GLY A 1 278 ? 5.888 -11.141 22.007 1.00 41.06 278 GLY A O 1
ATOM 2226 N N . GLN A 1 279 ? 3.919 -10.174 21.568 1.00 43.81 279 GLN A N 1
ATOM 2227 C CA . GLN A 1 279 ? 3.136 -11.385 21.790 1.00 43.81 279 GLN A CA 1
AT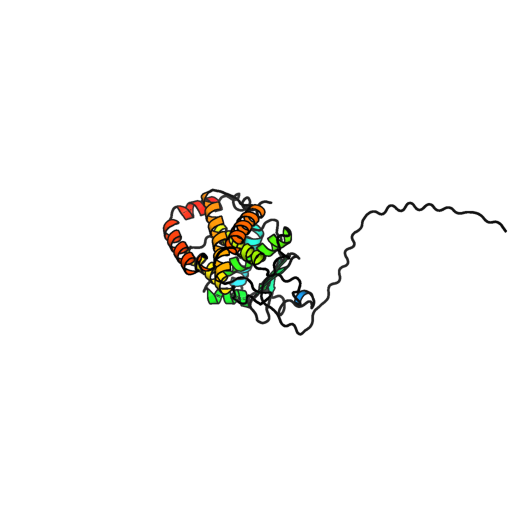OM 2228 C C . GLN A 1 279 ? 2.958 -12.090 20.443 1.00 43.81 279 GLN A C 1
ATOM 2230 O O . GLN A 1 279 ? 2.167 -11.638 19.620 1.00 43.81 279 GLN A O 1
ATOM 2235 N N . ASP A 1 280 ? 3.638 -13.224 20.239 1.00 38.16 280 ASP A N 1
ATOM 2236 C CA . ASP A 1 280 ? 3.606 -14.044 19.006 1.00 38.16 280 ASP A CA 1
ATOM 2237 C C . ASP A 1 280 ? 2.182 -14.396 18.503 1.00 38.16 280 ASP A C 1
ATOM 2239 O O . ASP A 1 280 ? 1.985 -14.801 17.358 1.00 38.16 280 ASP A O 1
ATOM 2243 N N . ASN A 1 281 ? 1.160 -14.200 19.341 1.00 40.25 281 ASN A N 1
ATOM 2244 C CA . ASN A 1 281 ? -0.247 -14.422 19.021 1.00 40.25 281 ASN A CA 1
ATOM 2245 C C . ASN A 1 281 ? -0.976 -13.202 18.429 1.00 40.25 281 ASN A C 1
ATOM 2247 O O . ASN A 1 281 ? -2.053 -13.388 17.865 1.00 40.25 281 ASN A O 1
ATOM 2251 N N . PHE A 1 282 ? -0.451 -11.975 18.538 1.00 39.16 282 PHE A N 1
ATOM 2252 C CA . PHE A 1 282 ? -1.130 -10.777 18.029 1.00 39.16 282 PHE A CA 1
ATOM 2253 C C . PHE A 1 282 ? -1.136 -10.774 16.496 1.00 39.16 282 PHE A C 1
ATOM 2255 O O . PHE A 1 282 ? -2.200 -10.875 15.905 1.00 39.16 282 PHE A O 1
ATOM 2262 N N . ILE A 1 283 ? 0.027 -10.852 15.838 1.00 41.25 283 ILE A N 1
ATOM 2263 C CA . ILE A 1 283 ? 0.132 -10.844 14.361 1.00 41.25 283 ILE A CA 1
ATOM 2264 C C . ILE A 1 283 ? -0.667 -11.992 13.716 1.00 41.25 283 ILE A C 1
ATOM 2266 O O . ILE A 1 283 ? -1.354 -11.788 12.719 1.00 41.25 283 ILE A O 1
ATOM 2270 N N . ALA A 1 284 ? -0.629 -13.191 14.308 1.00 38.25 284 ALA A N 1
ATOM 2271 C CA . ALA A 1 284 ? -1.363 -14.357 13.810 1.00 38.25 284 ALA A CA 1
ATOM 2272 C C . ALA A 1 284 ? -2.871 -14.325 14.118 1.00 38.25 284 ALA A C 1
ATOM 2274 O O . ALA A 1 284 ? -3.614 -15.140 13.575 1.00 38.25 284 ALA A O 1
ATOM 2275 N N . SER A 1 285 ? -3.331 -13.461 15.026 1.00 43.28 285 SER A N 1
ATOM 2276 C CA . SER A 1 285 ? -4.757 -13.290 15.323 1.00 43.28 285 SER A CA 1
ATOM 2277 C C . SER A 1 285 ? -5.352 -12.082 14.626 1.00 43.28 285 SER A C 1
ATOM 2279 O O . SER A 1 285 ? -6.554 -12.119 14.388 1.00 43.28 285 SER A O 1
ATOM 2281 N N . THR A 1 286 ? -4.546 -11.067 14.273 1.00 45.12 286 THR A N 1
ATOM 2282 C CA . THR A 1 286 ? -5.024 -9.811 13.685 1.00 45.12 286 THR A CA 1
ATOM 2283 C C . THR A 1 286 ? -5.746 -10.008 12.369 1.00 45.12 286 THR A C 1
ATOM 2285 O O . THR A 1 286 ? -6.597 -9.192 12.076 1.00 45.12 286 THR A O 1
ATOM 2288 N N . ILE A 1 287 ? -5.467 -11.074 11.607 1.00 48.28 287 ILE A N 1
ATOM 2289 C CA . ILE A 1 287 ? -6.187 -11.332 10.361 1.00 48.28 287 ILE A CA 1
ATOM 2290 C C . ILE A 1 287 ? -6.442 -12.820 10.114 1.00 48.28 287 ILE A C 1
ATOM 2292 O O . ILE A 1 287 ? -5.868 -13.448 9.225 1.00 48.28 287 ILE A O 1
ATOM 2296 N N . LYS A 1 288 ? -7.307 -13.410 10.938 1.00 41.94 288 LYS A N 1
ATOM 2297 C CA . LYS A 1 288 ? -7.875 -14.732 10.656 1.00 41.94 288 LYS A CA 1
ATOM 2298 C C . LYS A 1 288 ? -9.243 -14.576 9.994 1.00 41.94 288 LYS A C 1
ATOM 2300 O O . LYS A 1 288 ? -10.050 -13.768 10.448 1.00 41.94 288 LYS A O 1
ATOM 2305 N N . GLU A 1 289 ? -9.423 -15.323 8.901 1.00 43.16 289 GLU A N 1
ATOM 2306 C CA . GLU A 1 289 ? -10.712 -15.607 8.246 1.00 43.16 289 GLU A CA 1
ATOM 2307 C C . GLU A 1 289 ? -11.742 -16.160 9.241 1.00 43.16 289 GLU A C 1
ATOM 2309 O O . GLU A 1 289 ? -11.361 -17.032 10.061 1.00 43.16 289 GLU A O 1
#